Protein AF-A0A1D2N730-F1 (afdb_monomer_lite)

Sequence (375 aa):
MAISFEKMTKKFKGYIDYAEFSEYAKERKSPKCEADHCLVFLIPFFLNSKITQPIACFATRGAAPGNILAKMLLVSCLMEAATNKSMWRELGITTKRGSGIVNSITNPVDEGRQVFFSAIFLTFLNVLEITSTIRKTSRFKDSTQTYTKRHCSRPIQKMSVASAAHVFSKSTANGLKAYREISQNSFFQKSEPTENFTRLLNDLFDACNGRIPMDGLRPENAKYKIIEDFLAAMSPSDTYASDQTFVSLQVTLTSLLELTHYLCNVIGYHYVLAGKCNQDPLEKFFGLVRSFGGNDCHPTATSFSHIFRLLSVYFPTSRSIKGNVSKDEEYAVVSVSCIDTLKCLRNVAKTEQERNNKLLEDTILSKIFYSQDQL

Foldseek 3Di:
DDQDQDPVVNDGPDFDALVVLVVVDDDDPDPDDFFPDKDWWWACPFADDNFIFTDDMGRHHPDDQLLSVLVVCLVVVGTDDADDLRVCVNQVADQFFPDDGDFWDQRPVDNVDIDGHAHAPLVLLLQQPPPPPCVLVLPDDDDDPPNDNVLPDDPVCSNPSVSSLVCLDLVVLVVLVCCVPVVVDPSSVPCVVVSVVSPLSNLLVLLLQADDPVSFAAPPDPSLVSLVVVLVPDDSPDDSGDSRSSSNSNSNSVSVNVVRCCCCVVVNRPGGRSSSVHCVVVVVVLVVLLVLLPVRSDDDPVSSVLLSVLCNLQSVLVVCCVDPPDPPVVSVVSNVVSVVVSVVSSVVSVVVVVVVVVVVVVVVVVVVVVVVVVD

Radius of gyration: 25.46 Å; chains: 1; bounding box: 68×48×73 Å

Structure (mmCIF, N/CA/C/O backbone):
data_AF-A0A1D2N730-F1
#
_entry.id   AF-A0A1D2N730-F1
#
loop_
_atom_site.group_PDB
_atom_site.id
_atom_site.type_symbol
_atom_site.label_atom_id
_atom_site.label_alt_id
_atom_site.label_comp_id
_atom_site.label_asym_id
_atom_site.label_entity_id
_atom_site.label_seq_id
_atom_site.pdbx_PDB_ins_code
_atom_site.Cartn_x
_atom_site.Cartn_y
_atom_site.Cartn_z
_atom_site.occupancy
_atom_site.B_iso_or_equiv
_atom_site.auth_seq_id
_atom_site.auth_comp_id
_atom_site.auth_asym_id
_atom_site.auth_atom_id
_atom_site.pdbx_PDB_model_num
ATOM 1 N N . MET A 1 1 ? -18.641 -5.519 19.675 1.00 45.12 1 MET A N 1
ATOM 2 C CA . MET A 1 1 ? -17.449 -5.139 20.476 1.00 45.12 1 MET A CA 1
ATOM 3 C C . MET A 1 1 ? -17.886 -4.711 21.875 1.00 45.12 1 MET A C 1
ATOM 5 O O . MET A 1 1 ? -18.249 -3.555 22.062 1.00 45.12 1 MET A O 1
ATOM 9 N N . ALA A 1 2 ? -17.918 -5.629 22.844 1.00 33.19 2 ALA A N 1
ATOM 10 C CA . ALA A 1 2 ? -18.439 -5.344 24.182 1.00 33.19 2 ALA A CA 1
ATOM 11 C C . ALA A 1 2 ? -17.297 -5.023 25.157 1.00 33.19 2 ALA A C 1
ATOM 13 O O . ALA A 1 2 ? -16.535 -5.904 25.543 1.00 33.19 2 ALA A O 1
ATOM 14 N N . ILE A 1 3 ? -17.192 -3.756 25.564 1.00 41.12 3 ILE A N 1
ATOM 15 C CA . ILE A 1 3 ? -16.516 -3.415 26.819 1.00 41.12 3 ILE A CA 1
ATOM 16 C C . ILE A 1 3 ? -17.475 -3.880 27.913 1.00 41.12 3 ILE A C 1
ATOM 18 O O . ILE A 1 3 ? -18.558 -3.315 28.058 1.00 41.12 3 ILE A O 1
ATOM 22 N N . SER A 1 4 ? -17.115 -4.940 28.631 1.00 39.50 4 SER A N 1
ATOM 23 C CA . SER A 1 4 ? -17.911 -5.421 29.758 1.00 39.50 4 SER A CA 1
ATOM 24 C C . SER A 1 4 ? -17.425 -4.729 31.025 1.00 39.50 4 SER A C 1
ATOM 26 O O . SER A 1 4 ? -16.261 -4.857 31.418 1.00 39.50 4 SER A O 1
ATOM 28 N N . PHE A 1 5 ? -18.304 -3.943 31.641 1.00 45.00 5 PHE A N 1
ATOM 29 C CA . PHE A 1 5 ? -18.053 -3.401 32.968 1.00 45.00 5 PHE A CA 1
ATOM 30 C C . PHE A 1 5 ? -18.402 -4.473 33.997 1.00 45.00 5 PHE A C 1
ATOM 32 O O . PHE A 1 5 ? -19.570 -4.799 34.218 1.00 45.00 5 PHE A O 1
ATOM 39 N N . GLU A 1 6 ? -17.380 -5.042 34.624 1.00 56.78 6 GLU A N 1
ATOM 40 C CA . GLU A 1 6 ? -17.577 -6.076 35.626 1.00 56.78 6 GLU A CA 1
ATOM 41 C C . GLU A 1 6 ? -17.900 -5.417 36.970 1.00 56.78 6 GLU A C 1
ATOM 43 O O . GLU A 1 6 ? -17.025 -4.907 37.673 1.00 56.78 6 GLU A O 1
ATOM 48 N N . LYS A 1 7 ? -19.193 -5.420 37.324 1.00 60.72 7 LYS A N 1
ATOM 49 C CA . LYS A 1 7 ? -19.724 -4.761 38.532 1.00 60.72 7 LYS A CA 1
ATOM 50 C C . LYS A 1 7 ? -19.026 -5.210 39.821 1.00 60.72 7 LYS A C 1
ATOM 52 O O . LYS A 1 7 ? -18.849 -4.397 40.721 1.00 60.72 7 LYS A O 1
ATOM 57 N N . MET A 1 8 ? -18.597 -6.472 39.885 1.00 56.69 8 MET A N 1
ATOM 58 C CA . MET A 1 8 ? -17.946 -7.056 41.064 1.00 56.69 8 MET A CA 1
ATOM 59 C C . MET A 1 8 ? -16.524 -6.533 41.283 1.00 56.69 8 MET A C 1
ATOM 61 O O . MET A 1 8 ? -16.110 -6.326 42.418 1.00 56.69 8 MET A O 1
ATOM 65 N N . THR A 1 9 ? -15.770 -6.292 40.208 1.00 60.75 9 THR A N 1
ATOM 66 C CA . THR A 1 9 ? -14.368 -5.855 40.293 1.00 60.75 9 THR A CA 1
ATOM 67 C C . THR A 1 9 ? -14.208 -4.347 40.108 1.00 60.75 9 THR A C 1
ATOM 69 O O . THR A 1 9 ? -13.106 -3.832 40.293 1.00 60.75 9 THR A O 1
ATOM 72 N N . LYS A 1 10 ? -15.291 -3.637 39.745 1.00 49.94 10 LYS A N 1
ATOM 73 C CA . LYS A 1 10 ? -15.303 -2.216 39.349 1.00 49.94 10 LYS A CA 1
ATOM 74 C C . LYS A 1 10 ? -14.258 -1.894 38.272 1.00 49.94 10 LYS A C 1
ATOM 76 O O . LYS A 1 10 ? -13.738 -0.783 38.213 1.00 49.94 10 LYS A O 1
ATOM 81 N N . LYS A 1 11 ? -13.930 -2.869 37.422 1.00 35.41 11 LYS A N 1
ATOM 82 C CA . LYS A 1 11 ? -12.956 -2.726 36.338 1.00 35.41 11 LYS A CA 1
ATOM 83 C C . LYS A 1 11 ? -13.660 -2.884 34.999 1.00 35.41 11 LYS A C 1
ATOM 85 O O . LYS A 1 11 ? -14.489 -3.774 34.808 1.00 35.41 11 LYS A O 1
ATOM 90 N N . PHE A 1 12 ? -13.296 -2.030 34.049 1.00 44.59 12 PHE A N 1
ATOM 91 C CA . PHE A 1 12 ? -13.597 -2.281 32.647 1.00 44.59 12 PHE A CA 1
ATOM 92 C C . PHE A 1 12 ? -12.729 -3.460 32.199 1.00 44.59 12 PHE A C 1
ATOM 94 O O . PHE A 1 12 ? -11.501 -3.363 32.220 1.00 44.59 12 PHE A O 1
ATOM 101 N N . LYS A 1 13 ? -13.342 -4.589 31.824 1.00 42.31 13 LYS A N 1
ATOM 102 C CA . LYS A 1 13 ? -12.606 -5.643 31.120 1.00 42.31 13 LYS A CA 1
ATOM 103 C C . LYS A 1 13 ? -12.293 -5.103 29.726 1.00 42.31 13 LYS A C 1
ATOM 105 O O . LYS A 1 13 ? -13.196 -4.782 28.954 1.00 42.31 13 LYS A O 1
ATOM 110 N N . GLY A 1 14 ? -10.998 -4.885 29.503 1.00 47.78 14 GLY A N 1
ATOM 111 C CA . GLY A 1 14 ? -10.451 -4.256 28.309 1.00 47.78 14 GLY A CA 1
ATOM 112 C C . GLY A 1 14 ? -10.573 -5.120 27.057 1.00 47.78 14 GLY A C 1
ATOM 113 O O . GLY A 1 14 ? -11.187 -6.185 27.059 1.00 47.78 14 GLY A O 1
ATOM 114 N N . TYR A 1 15 ? -9.968 -4.615 25.987 1.00 51.31 15 TYR A N 1
ATOM 115 C CA . TYR A 1 15 ? -9.854 -5.256 24.682 1.00 51.31 15 TYR A CA 1
ATOM 116 C C . TYR A 1 15 ? -9.522 -6.750 24.773 1.00 51.31 15 TYR A C 1
ATOM 118 O O . TYR A 1 15 ? -8.571 -7.140 25.447 1.00 51.31 15 TYR A O 1
ATOM 126 N N . ILE A 1 16 ? -10.300 -7.572 24.070 1.00 53.31 16 ILE A N 1
ATOM 127 C CA . ILE A 1 16 ? -10.003 -8.993 23.891 1.00 53.31 16 ILE A CA 1
ATOM 128 C C . ILE A 1 16 ? -8.952 -9.099 22.780 1.00 53.31 16 ILE A C 1
ATOM 130 O O . ILE A 1 16 ? -9.178 -8.585 21.681 1.00 53.31 16 ILE A O 1
ATOM 134 N N . ASP A 1 17 ? -7.819 -9.747 23.062 1.00 55.75 17 ASP A N 1
ATOM 135 C CA . ASP A 1 17 ? -6.775 -10.029 22.067 1.00 55.75 17 ASP A CA 1
ATOM 136 C C . ASP A 1 17 ? -7.391 -10.931 20.985 1.00 55.75 17 ASP A C 1
ATOM 138 O O . ASP A 1 17 ? -7.837 -12.036 21.277 1.00 55.75 17 ASP A O 1
ATOM 142 N N . TYR A 1 18 ? -7.523 -10.420 19.761 1.00 61.62 18 TYR A N 1
ATOM 143 C CA . TYR A 1 18 ? -8.120 -11.117 18.610 1.00 61.62 18 TYR A CA 1
ATOM 144 C C . TYR A 1 18 ? -9.555 -11.674 18.782 1.00 61.62 18 TYR A C 1
ATOM 146 O O . TYR A 1 18 ? -10.006 -12.423 17.921 1.00 61.62 18 TYR A O 1
ATOM 154 N N . ALA A 1 19 ? -10.308 -11.294 19.823 1.00 66.25 19 ALA A N 1
ATOM 155 C CA . ALA A 1 19 ? -11.682 -11.764 20.073 1.00 66.25 19 ALA A CA 1
ATOM 156 C C . ALA A 1 19 ? -11.829 -13.307 19.989 1.00 66.25 19 ALA A C 1
ATOM 158 O O . ALA A 1 19 ? -11.108 -14.035 20.670 1.00 66.25 19 ALA A O 1
ATOM 159 N N . GLU A 1 20 ? -12.745 -13.807 19.156 1.00 62.53 20 GLU A N 1
ATOM 160 C CA . GLU A 1 20 ? -13.004 -15.240 18.916 1.00 62.53 20 GLU A CA 1
ATOM 161 C C . GLU A 1 20 ? -11.827 -15.961 18.235 1.00 62.53 20 GLU A C 1
ATOM 163 O O . GLU A 1 20 ? -11.731 -17.182 18.272 1.00 62.53 20 GLU A O 1
ATOM 168 N N . PHE A 1 21 ? -10.877 -15.223 17.655 1.00 60.94 21 PHE A N 1
ATOM 169 C CA . PHE A 1 21 ? -9.689 -15.805 17.027 1.00 60.94 21 PHE A CA 1
ATOM 170 C C . PHE A 1 21 ? -8.555 -16.093 18.026 1.00 60.94 21 PHE A C 1
ATOM 172 O O . PHE A 1 21 ? -7.499 -16.593 17.629 1.00 60.94 21 PHE A O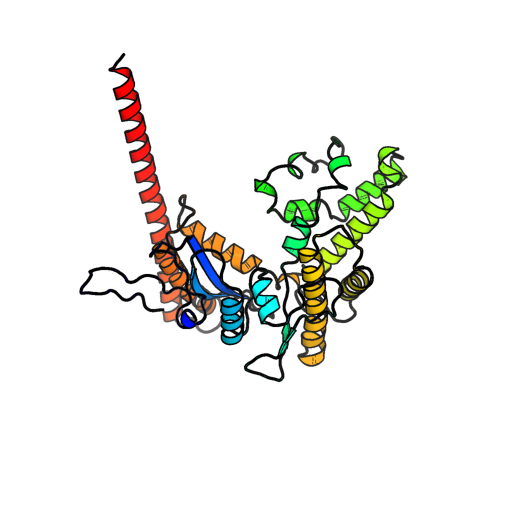 1
ATOM 179 N N . SER A 1 22 ? -8.759 -15.780 19.311 1.00 61.03 22 SER A N 1
ATOM 180 C CA . SER A 1 22 ? -7.783 -15.991 20.388 1.00 61.03 22 SER A CA 1
ATOM 181 C C . SER A 1 22 ? -7.417 -17.461 20.601 1.00 61.03 22 SER A C 1
ATOM 183 O O . SER A 1 22 ? -6.265 -17.745 20.915 1.00 61.03 22 SER A O 1
ATOM 185 N N . GLU A 1 23 ? -8.334 -18.396 20.334 1.00 55.97 23 GLU A N 1
ATOM 186 C CA . GLU A 1 23 ? -8.090 -19.847 20.413 1.00 55.97 23 GLU A CA 1
ATOM 187 C C . GLU A 1 23 ? -6.993 -20.324 19.447 1.00 55.97 23 GLU A C 1
ATOM 189 O O . GLU A 1 23 ? -6.351 -21.349 19.660 1.00 55.97 23 GLU A O 1
ATOM 194 N N . TYR A 1 24 ? -6.737 -19.554 18.385 1.00 53.78 24 TYR A N 1
ATOM 195 C CA . TYR A 1 24 ? -5.712 -19.847 17.384 1.00 53.78 24 TYR A CA 1
ATOM 196 C C . TYR A 1 24 ? -4.392 -19.118 17.642 1.00 53.78 24 TYR A C 1
ATOM 198 O O . TYR A 1 24 ? -3.422 -19.295 16.892 1.00 53.78 24 TYR A O 1
ATOM 206 N N . ALA A 1 25 ? -4.333 -18.283 18.680 1.00 56.53 25 ALA A N 1
ATOM 207 C CA . ALA A 1 25 ? -3.084 -17.711 19.134 1.00 56.53 25 ALA A CA 1
ATOM 208 C C . ALA A 1 25 ? -2.255 -18.804 19.809 1.00 56.53 25 ALA A C 1
ATOM 210 O O . ALA A 1 25 ? -2.729 -19.512 20.692 1.00 56.53 25 ALA A O 1
ATOM 211 N N . LYS A 1 26 ? -0.980 -18.930 19.423 1.00 55.97 26 LYS A N 1
ATOM 212 C CA . LYS A 1 26 ? -0.039 -19.719 20.226 1.00 55.97 26 LYS A CA 1
ATOM 213 C C . LYS A 1 26 ? -0.034 -19.137 21.639 1.00 55.97 26 LYS A C 1
ATOM 215 O O . LYS A 1 26 ? 0.163 -17.926 21.771 1.00 55.97 26 LYS A O 1
ATOM 220 N N . GLU A 1 27 ? -0.229 -19.977 22.657 1.00 49.84 27 GLU A N 1
ATOM 221 C CA . GLU A 1 27 ? -0.208 -19.556 24.060 1.00 49.84 27 GLU A CA 1
ATOM 222 C C . GLU A 1 27 ? 1.046 -18.725 24.338 1.00 49.84 27 GLU A C 1
ATOM 224 O O . GLU A 1 27 ? 2.183 -19.211 24.311 1.00 49.84 27 GLU A O 1
ATOM 229 N N . ARG A 1 28 ? 0.855 -17.430 24.587 1.00 53.19 28 ARG A N 1
ATOM 230 C CA . ARG A 1 28 ? 1.947 -16.573 25.028 1.00 53.19 28 ARG A CA 1
ATOM 231 C C . ARG A 1 28 ? 2.113 -16.779 26.524 1.00 53.19 28 ARG A C 1
ATOM 233 O O . ARG A 1 28 ? 1.274 -16.346 27.304 1.00 53.19 28 ARG A O 1
ATOM 240 N N . LYS A 1 29 ? 3.237 -17.383 26.922 1.00 45.12 29 LYS A N 1
ATOM 241 C CA . LYS A 1 29 ? 3.695 -17.538 28.319 1.00 45.12 29 LYS A CA 1
ATOM 242 C C . LYS A 1 29 ? 4.057 -16.203 29.000 1.00 45.12 29 LYS A C 1
ATOM 244 O O . LYS A 1 29 ? 5.009 -16.142 29.770 1.00 45.12 29 LYS A O 1
ATOM 249 N N . SER A 1 30 ? 3.382 -15.102 28.676 1.00 51.47 30 SER A N 1
ATOM 250 C CA . SER A 1 30 ? 3.686 -13.789 29.244 1.00 51.47 30 SER A CA 1
ATOM 251 C C . SER A 1 30 ? 2.620 -13.376 30.260 1.00 51.47 30 SER A C 1
ATOM 253 O O . SER A 1 30 ? 1.441 -13.625 30.008 1.00 51.47 30 SER A O 1
ATOM 255 N N . PRO A 1 31 ? 2.999 -12.710 31.366 1.00 50.00 31 PRO A N 1
ATOM 256 C CA . PRO A 1 31 ? 2.043 -12.171 32.332 1.00 50.00 31 PRO A CA 1
ATOM 257 C C . PRO A 1 31 ? 1.042 -11.215 31.662 1.00 50.00 31 PRO A C 1
ATOM 259 O O . PRO A 1 31 ? 1.296 -10.711 30.565 1.00 50.00 31 PRO A O 1
ATOM 262 N N . LYS A 1 32 ? -0.097 -10.953 32.326 1.00 56.94 32 LYS A N 1
ATOM 263 C CA . LYS A 1 32 ? -1.059 -9.921 31.900 1.00 56.94 32 LYS A CA 1
ATOM 264 C C . LYS A 1 32 ? -0.309 -8.599 31.736 1.00 56.94 32 LYS A C 1
ATOM 266 O O . LYS A 1 32 ? 0.141 -8.021 32.721 1.00 56.94 32 LYS A O 1
ATOM 271 N N . CYS A 1 33 ? -0.161 -8.146 30.500 1.00 62.28 33 CYS A N 1
ATOM 272 C CA . CYS A 1 33 ? 0.532 -6.911 30.162 1.00 62.28 33 CYS A CA 1
ATOM 273 C C . CYS A 1 33 ? -0.349 -6.054 29.262 1.00 62.28 33 CYS A C 1
ATOM 275 O O . CYS A 1 33 ? -1.258 -6.556 28.601 1.00 62.28 33 CYS A O 1
ATOM 277 N N . GLU A 1 34 ? -0.054 -4.762 29.246 1.00 69.06 34 GLU A N 1
ATOM 278 C CA . GLU A 1 34 ? -0.741 -3.785 28.412 1.00 69.06 34 GLU A CA 1
ATOM 279 C C . GLU A 1 34 ? -0.445 -4.021 26.922 1.00 69.06 34 GLU A C 1
ATOM 281 O O . GLU A 1 34 ? 0.605 -4.561 26.552 1.00 69.06 34 GLU A O 1
ATOM 286 N N . ALA A 1 35 ? -1.401 -3.647 26.070 1.00 73.94 35 ALA A N 1
ATOM 287 C CA . ALA A 1 35 ? -1.229 -3.674 24.623 1.00 73.94 35 ALA A CA 1
ATOM 288 C C . ALA A 1 35 ? -0.288 -2.542 24.182 1.00 73.94 35 ALA A C 1
ATOM 290 O O . ALA A 1 35 ? -0.387 -1.425 24.684 1.00 73.94 35 ALA A O 1
ATOM 291 N N . ASP A 1 36 ? 0.588 -2.825 23.221 1.00 78.38 36 ASP A N 1
ATOM 292 C CA . ASP A 1 36 ? 1.553 -1.873 22.652 1.00 78.38 36 ASP A CA 1
ATOM 293 C C . ASP A 1 36 ? 1.267 -1.559 21.168 1.00 78.38 36 ASP A C 1
ATOM 295 O O . ASP A 1 36 ? 1.825 -0.609 20.622 1.00 78.38 36 ASP A O 1
ATOM 299 N N . HIS A 1 37 ? 0.375 -2.315 20.515 1.00 81.00 37 HIS A N 1
ATOM 300 C CA . HIS A 1 37 ? -0.035 -2.114 19.126 1.00 81.00 37 HIS A CA 1
ATOM 301 C C . HIS A 1 37 ? -1.563 -2.157 18.977 1.00 81.00 37 HIS A C 1
ATOM 303 O O . HIS A 1 37 ? -2.291 -2.743 19.783 1.00 81.00 37 HIS A O 1
ATOM 309 N N . CYS A 1 38 ? -2.057 -1.544 17.901 1.00 81.69 38 CYS A N 1
ATOM 310 C CA . CYS A 1 38 ? -3.446 -1.655 17.476 1.00 81.69 38 CYS A CA 1
ATOM 311 C C . CYS A 1 38 ? -3.503 -2.139 16.025 1.00 81.69 38 CYS A C 1
ATOM 313 O O . CYS A 1 38 ? -2.977 -1.485 15.124 1.00 81.69 38 CYS A O 1
ATOM 315 N N . LEU A 1 39 ? -4.149 -3.284 15.809 1.00 83.25 39 LEU A N 1
ATOM 316 C CA . LEU A 1 39 ? -4.461 -3.807 14.485 1.00 83.25 39 LEU A CA 1
ATOM 317 C C . LEU A 1 39 ? -5.795 -3.215 14.031 1.00 83.25 39 LEU A C 1
ATOM 319 O O . LEU A 1 39 ? -6.798 -3.367 14.723 1.00 83.25 39 LEU A O 1
ATOM 323 N N . VAL A 1 40 ? -5.815 -2.564 12.870 1.00 82.38 40 VAL A N 1
ATOM 324 C CA . VAL A 1 40 ? -7.019 -1.953 12.295 1.00 82.38 40 VAL A CA 1
ATOM 325 C C . VAL A 1 40 ? -7.249 -2.495 10.897 1.00 82.38 40 VAL A C 1
ATOM 327 O O . VAL A 1 40 ? -6.334 -2.552 10.082 1.00 82.38 40 VAL A O 1
ATOM 330 N N . PHE A 1 41 ? -8.499 -2.839 10.631 1.00 80.12 41 PHE A N 1
ATOM 331 C CA . PHE A 1 41 ? -9.008 -3.294 9.352 1.00 80.12 41 PHE A CA 1
ATOM 332 C C . PHE A 1 41 ? -9.870 -2.184 8.746 1.00 80.12 41 PHE A C 1
ATOM 334 O O . PHE A 1 41 ? -10.857 -1.757 9.354 1.00 80.12 41 PHE A O 1
ATOM 341 N N . LEU A 1 42 ? -9.481 -1.688 7.569 1.00 79.25 42 LEU A N 1
ATOM 342 C CA . LEU A 1 42 ? -10.134 -0.571 6.879 1.00 79.25 42 LEU A CA 1
ATOM 343 C C . LEU A 1 42 ? -10.342 -0.891 5.401 1.00 79.25 42 LEU A C 1
ATOM 345 O O . LEU A 1 42 ? -9.380 -1.216 4.716 1.00 79.25 42 LEU A O 1
ATOM 349 N N . ILE A 1 43 ? -11.591 -0.838 4.928 1.00 77.94 43 ILE A N 1
ATOM 350 C CA . ILE A 1 43 ? -11.946 -1.160 3.541 1.00 77.94 43 ILE A CA 1
ATOM 351 C C . ILE A 1 43 ? -11.901 0.138 2.731 1.00 77.94 43 ILE A C 1
ATOM 353 O O . ILE A 1 43 ? -12.748 1.015 2.959 1.00 77.94 43 ILE A O 1
ATOM 357 N N . PRO A 1 44 ? -10.957 0.295 1.786 1.00 72.69 44 PRO A N 1
ATOM 358 C CA . PRO A 1 44 ? -11.057 1.308 0.751 1.00 72.69 44 PRO A CA 1
ATOM 359 C C . PRO A 1 44 ? -11.956 0.787 -0.377 1.00 72.69 44 PRO A C 1
ATOM 361 O O . PRO A 1 44 ? -11.723 -0.269 -0.957 1.00 72.69 44 PRO A O 1
ATOM 364 N N . PHE A 1 45 ? -13.002 1.527 -0.728 1.00 69.50 45 PHE A N 1
ATOM 365 C CA . PHE A 1 45 ? -13.858 1.144 -1.848 1.00 69.50 45 PHE A CA 1
ATOM 366 C C . PHE A 1 45 ? -13.185 1.526 -3.177 1.00 69.50 45 PHE A C 1
ATOM 368 O O . PHE A 1 45 ? -13.163 2.687 -3.593 1.00 69.50 45 PHE A O 1
ATOM 375 N N . PHE A 1 46 ? -12.619 0.525 -3.851 1.00 58.44 46 PHE A N 1
ATOM 376 C CA . PHE A 1 46 ? -11.715 0.689 -4.993 1.00 58.44 46 PHE A CA 1
ATOM 377 C C . PHE A 1 46 ? -12.342 1.397 -6.209 1.00 58.44 46 PHE A C 1
ATOM 379 O O . PHE A 1 46 ? -11.711 2.263 -6.826 1.00 58.44 46 PHE A O 1
ATOM 386 N N . LEU A 1 47 ? -13.596 1.087 -6.544 1.00 55.38 47 LEU A N 1
ATOM 387 C CA . LEU A 1 47 ? -14.046 1.232 -7.932 1.00 55.38 47 LEU A CA 1
ATOM 388 C C . LEU A 1 47 ? -14.736 2.553 -8.271 1.00 55.38 47 LEU A C 1
ATOM 390 O O . LEU A 1 47 ? -14.590 3.001 -9.396 1.00 55.38 47 LEU A O 1
ATOM 394 N N . ASN A 1 48 ? -15.396 3.243 -7.333 1.00 49.84 48 ASN A N 1
ATOM 395 C CA . ASN A 1 48 ? -16.055 4.519 -7.676 1.00 49.84 48 ASN A CA 1
ATOM 396 C C . ASN A 1 48 ? -16.309 5.487 -6.519 1.00 49.84 48 ASN A C 1
ATOM 398 O O . ASN A 1 48 ? -16.900 6.548 -6.711 1.00 49.84 48 ASN A O 1
ATOM 402 N N . SER A 1 49 ? -15.842 5.184 -5.310 1.00 55.25 49 SER A N 1
ATOM 403 C CA . SER A 1 49 ? -16.130 6.028 -4.160 1.00 55.25 49 SER A CA 1
ATOM 404 C C . SER A 1 49 ? -14.849 6.369 -3.404 1.00 55.25 49 SER A C 1
ATOM 406 O O . SER A 1 49 ? -13.905 5.594 -3.323 1.00 55.25 49 SER A O 1
ATOM 408 N N . LYS A 1 50 ? -14.777 7.584 -2.855 1.00 63.28 50 LYS A N 1
ATOM 409 C CA . LYS A 1 50 ? -13.712 7.971 -1.911 1.00 63.28 50 LYS A CA 1
ATOM 410 C C . LYS A 1 50 ? -13.936 7.336 -0.520 1.00 63.28 50 LYS A C 1
ATOM 412 O O . LYS A 1 50 ? -13.553 7.951 0.470 1.00 63.28 50 LYS A O 1
ATOM 417 N N . ILE A 1 51 ? -14.742 6.271 -0.418 1.00 65.75 51 ILE A N 1
ATOM 418 C CA . ILE A 1 51 ? -15.211 5.742 0.868 1.00 65.75 51 ILE A CA 1
ATOM 419 C C . ILE A 1 51 ? -14.116 4.859 1.440 1.00 65.75 51 ILE A C 1
ATOM 421 O O . ILE A 1 51 ? -13.573 3.990 0.762 1.00 65.75 51 ILE A O 1
ATOM 425 N N . THR A 1 52 ? -13.815 5.112 2.701 1.00 73.00 52 THR A N 1
ATOM 426 C CA . THR A 1 52 ? -12.927 4.311 3.526 1.00 73.00 52 THR A CA 1
ATOM 427 C C . THR A 1 52 ? -13.694 4.018 4.796 1.00 73.00 52 THR A C 1
ATOM 429 O O . THR A 1 52 ? -14.114 4.962 5.469 1.00 73.00 52 THR A O 1
ATOM 432 N N . GLN A 1 53 ? -13.912 2.746 5.103 1.00 76.50 53 GLN A N 1
ATOM 433 C CA . GLN A 1 53 ? -14.654 2.358 6.294 1.00 76.50 53 GLN A CA 1
ATOM 434 C C . GLN A 1 53 ? -13.771 1.502 7.199 1.00 76.50 53 GLN A C 1
ATOM 436 O O . GLN A 1 53 ? -13.347 0.427 6.775 1.00 76.50 53 GLN A O 1
ATOM 441 N N . PRO A 1 54 ? -13.484 1.945 8.434 1.00 80.88 54 PRO A N 1
ATOM 442 C CA . PRO A 1 54 ? -12.926 1.051 9.433 1.00 80.88 54 PRO A CA 1
ATOM 443 C C . PRO A 1 54 ? -13.989 0.012 9.817 1.00 80.88 54 PRO A C 1
ATOM 445 O O . PRO A 1 54 ? -15.119 0.376 10.143 1.00 80.88 54 PRO A O 1
ATOM 448 N N . ILE A 1 55 ? -13.640 -1.273 9.759 1.00 77.81 55 ILE A N 1
ATOM 449 C CA . ILE A 1 55 ? -14.576 -2.375 10.039 1.00 77.81 55 ILE A CA 1
ATOM 450 C C . ILE A 1 55 ? -14.239 -3.131 11.324 1.00 77.81 55 ILE A C 1
ATOM 452 O O . ILE A 1 55 ? -15.135 -3.646 11.987 1.00 77.81 55 ILE A O 1
ATOM 456 N N . ALA A 1 56 ? -12.962 -3.177 11.709 1.00 79.31 56 ALA A N 1
ATOM 457 C CA . ALA A 1 56 ? -12.535 -3.843 12.931 1.00 79.31 56 ALA A CA 1
ATOM 458 C C . ALA A 1 56 ? -11.255 -3.221 13.495 1.00 79.31 56 ALA A C 1
ATOM 460 O O . ALA A 1 56 ? -10.402 -2.726 12.755 1.00 79.31 56 ALA A O 1
ATOM 461 N N . CYS A 1 57 ? -11.119 -3.271 14.818 1.00 81.62 57 CYS A N 1
ATOM 462 C CA . CYS A 1 57 ? -9.890 -2.930 15.519 1.00 81.62 57 CYS A CA 1
ATOM 463 C C . CYS A 1 57 ? -9.631 -3.920 16.658 1.00 81.62 57 CYS A C 1
ATOM 465 O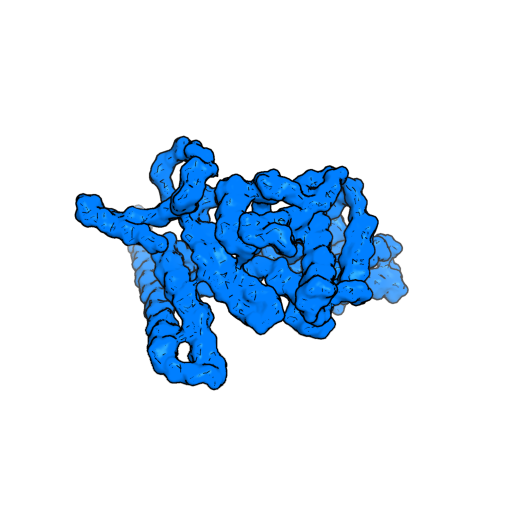 O . CYS A 1 57 ? -10.557 -4.300 17.378 1.00 81.62 57 CYS A O 1
ATOM 467 N N . PHE A 1 58 ? -8.370 -4.286 16.854 1.00 79.56 58 PHE A N 1
ATOM 468 C CA . PHE A 1 58 ? -7.918 -5.179 17.915 1.00 79.56 58 PHE A CA 1
ATOM 469 C C . PHE A 1 58 ? -6.734 -4.537 18.635 1.00 79.56 58 PHE A C 1
ATOM 471 O O . PHE A 1 58 ? -5.853 -3.962 17.995 1.00 79.56 58 PHE A O 1
ATOM 478 N N . ALA A 1 59 ? -6.714 -4.618 19.964 1.00 78.19 59 ALA A N 1
ATOM 479 C CA . ALA A 1 59 ? -5.532 -4.256 20.735 1.00 78.19 59 ALA A CA 1
ATOM 480 C C . ALA A 1 59 ? -4.657 -5.500 20.842 1.00 78.19 59 ALA A C 1
ATOM 482 O O . ALA A 1 59 ? -5.139 -6.543 21.278 1.00 78.19 59 ALA A O 1
ATOM 483 N N . THR A 1 60 ? -3.404 -5.390 20.417 1.00 74.31 60 THR A N 1
ATOM 484 C CA . THR A 1 60 ? -2.487 -6.523 20.343 1.00 74.31 60 THR A CA 1
ATOM 485 C C . THR A 1 60 ? -1.203 -6.201 21.082 1.00 74.31 60 THR A C 1
ATOM 487 O O . THR A 1 60 ? -0.814 -5.041 21.237 1.00 74.31 60 THR A O 1
ATOM 490 N N . ARG A 1 61 ? -0.517 -7.255 21.526 1.00 73.06 61 ARG A N 1
ATOM 491 C CA . ARG A 1 61 ? 0.874 -7.143 21.961 1.00 73.06 61 ARG A CA 1
ATOM 492 C C . ARG A 1 61 ? 1.807 -7.578 20.832 1.00 73.06 61 ARG A C 1
ATOM 494 O O . ARG A 1 61 ? 1.735 -8.720 20.378 1.00 73.06 61 ARG A O 1
ATOM 501 N N . GLY A 1 62 ? 2.667 -6.697 20.353 1.00 72.12 62 GLY A N 1
ATOM 502 C CA . GLY A 1 62 ? 3.472 -6.897 19.154 1.00 72.12 62 GLY A CA 1
ATOM 503 C C . GLY A 1 62 ? 2.642 -7.123 17.883 1.00 72.12 62 GLY A C 1
ATOM 504 O O . GLY A 1 62 ? 1.422 -6.936 17.846 1.00 72.12 62 GLY A O 1
ATOM 505 N N . ALA A 1 63 ? 3.333 -7.555 16.827 1.00 71.75 63 ALA A N 1
ATOM 506 C CA . 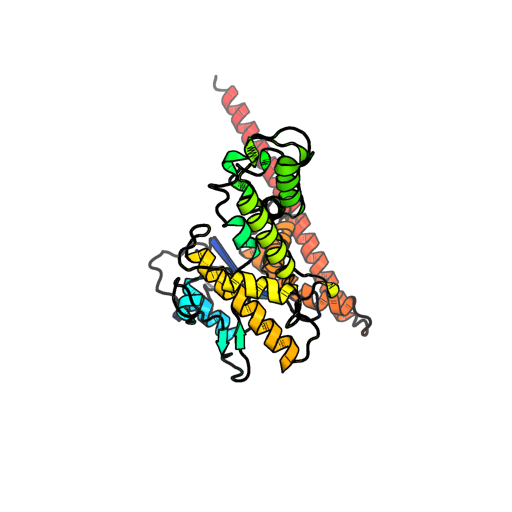ALA A 1 63 ? 2.722 -7.859 15.539 1.00 71.75 63 ALA A CA 1
ATOM 507 C C . ALA A 1 63 ? 1.759 -9.056 15.620 1.00 71.75 63 ALA A C 1
ATOM 509 O O . ALA A 1 63 ? 2.010 -10.033 16.339 1.00 71.75 63 ALA A O 1
ATOM 510 N N . ALA A 1 64 ? 0.682 -8.982 14.835 1.00 73.94 64 ALA A N 1
ATOM 511 C CA . ALA A 1 64 ? -0.295 -10.053 14.727 1.00 73.94 64 ALA A CA 1
ATOM 512 C C . ALA A 1 64 ? 0.344 -11.337 14.159 1.00 73.94 64 ALA A C 1
ATOM 514 O O . ALA A 1 64 ? 1.021 -11.278 13.126 1.00 73.94 64 ALA A O 1
ATOM 515 N N . PRO A 1 65 ? 0.148 -12.507 14.799 1.00 77.00 65 PRO A N 1
ATOM 516 C CA . PRO A 1 65 ? 0.556 -13.789 14.238 1.00 77.00 65 PRO A CA 1
ATOM 517 C C . PRO A 1 65 ? -0.048 -14.004 12.843 1.00 77.00 65 PRO A C 1
ATOM 519 O O . PRO A 1 65 ? -1.230 -13.743 12.620 1.00 77.00 65 PRO A O 1
ATOM 522 N N . GLY A 1 66 ? 0.756 -14.507 11.902 1.00 74.12 66 GLY A N 1
ATOM 523 C CA . GLY A 1 66 ? 0.336 -14.661 10.504 1.00 74.12 66 GLY A CA 1
ATOM 524 C C . GLY A 1 66 ? -0.854 -15.598 10.317 1.00 74.12 66 GLY A C 1
ATOM 525 O O . GLY A 1 66 ? -1.708 -15.328 9.482 1.00 74.12 66 GLY A O 1
ATOM 526 N N . ASN A 1 67 ? -0.947 -16.646 11.136 1.00 77.19 67 ASN A N 1
ATOM 527 C CA . ASN A 1 67 ? -2.054 -17.600 11.123 1.00 77.19 67 ASN A CA 1
ATOM 528 C C . ASN A 1 67 ? -3.379 -16.959 11.571 1.00 77.19 67 ASN A C 1
ATOM 530 O O . ASN A 1 67 ? -4.420 -17.224 10.976 1.00 77.19 67 ASN A O 1
ATOM 534 N N . ILE A 1 68 ? -3.347 -16.085 12.584 1.00 77.44 68 ILE A N 1
ATOM 535 C CA . ILE A 1 68 ? -4.528 -15.323 13.014 1.00 77.44 68 ILE A CA 1
ATOM 536 C C . ILE A 1 68 ? -4.921 -14.335 11.923 1.00 77.44 68 ILE A C 1
ATOM 538 O O . ILE A 1 68 ? -6.090 -14.253 11.562 1.00 77.44 68 ILE A O 1
ATOM 542 N N . LEU A 1 69 ? -3.945 -13.618 11.363 1.00 77.00 69 LEU A N 1
ATOM 543 C CA . LEU A 1 69 ? -4.210 -12.630 10.328 1.00 77.00 69 LEU A CA 1
ATOM 544 C C . LEU A 1 69 ? -4.793 -13.264 9.058 1.00 77.00 69 LEU A C 1
ATOM 546 O O . LEU A 1 69 ? -5.725 -12.711 8.487 1.00 77.00 69 LEU A O 1
ATOM 550 N N . ALA A 1 70 ? -4.299 -14.440 8.662 1.00 75.81 70 ALA A N 1
ATOM 551 C CA . ALA A 1 70 ? -4.829 -15.207 7.538 1.00 75.81 70 ALA A CA 1
ATOM 552 C C . ALA A 1 70 ? -6.300 -15.574 7.763 1.00 75.81 70 ALA A C 1
ATOM 554 O O . ALA A 1 70 ? -7.139 -15.317 6.905 1.00 75.81 70 ALA A O 1
ATOM 555 N N . LYS A 1 71 ? -6.638 -16.092 8.950 1.00 76.38 71 LYS A N 1
ATOM 556 C CA . LYS A 1 71 ? -8.024 -16.420 9.312 1.00 76.38 71 LYS A CA 1
ATOM 557 C C . LYS A 1 71 ? -8.918 -15.187 9.377 1.00 76.38 71 LYS A C 1
ATOM 559 O O . LYS A 1 71 ? -10.017 -15.206 8.833 1.00 76.38 71 LYS A O 1
ATOM 564 N N . MET A 1 72 ? -8.442 -14.108 9.995 1.00 75.50 72 MET A N 1
ATOM 565 C CA . MET A 1 72 ? -9.164 -12.838 10.033 1.00 75.50 72 MET A CA 1
ATOM 566 C C . MET A 1 72 ? -9.436 -12.317 8.623 1.00 75.50 72 MET A C 1
ATOM 568 O O . MET A 1 72 ? -10.546 -11.868 8.363 1.00 75.50 72 MET A O 1
ATOM 572 N N . LEU A 1 73 ? -8.467 -12.411 7.708 1.00 74.62 73 LEU A N 1
ATOM 573 C CA . LEU A 1 73 ? -8.619 -11.993 6.314 1.00 74.62 73 LEU A CA 1
ATOM 574 C C . LEU A 1 73 ? -9.617 -12.871 5.552 1.00 74.62 73 LEU A C 1
ATOM 576 O O . LEU A 1 73 ? -10.445 -12.334 4.826 1.00 74.62 73 LEU A O 1
ATOM 580 N N . LEU A 1 74 ? -9.602 -14.190 5.759 1.00 71.00 74 LEU A N 1
ATOM 581 C CA . LEU A 1 74 ? -10.596 -15.092 5.166 1.00 71.00 74 LEU A CA 1
ATOM 582 C C . LEU A 1 74 ? -12.019 -14.754 5.634 1.00 71.00 74 LEU A C 1
ATOM 584 O O . LEU A 1 74 ? -12.933 -14.699 4.817 1.00 71.00 74 LEU A O 1
ATOM 588 N N . VAL A 1 75 ? -12.200 -14.452 6.925 1.00 67.06 75 VAL A N 1
ATOM 589 C CA . VAL A 1 75 ? -13.511 -14.076 7.486 1.00 67.06 75 VAL A CA 1
ATOM 590 C C . VAL A 1 75 ? -13.947 -12.669 7.058 1.00 67.06 75 VAL A C 1
ATOM 592 O O . VAL A 1 75 ? -15.127 -12.436 6.821 1.00 67.06 75 VAL A O 1
ATOM 595 N N . SER A 1 76 ? -13.014 -11.721 6.942 1.00 61.66 76 SER A N 1
ATOM 596 C CA . SER A 1 76 ? -13.314 -10.329 6.557 1.00 61.66 76 SER A CA 1
ATOM 597 C C . SER A 1 76 ? -13.321 -10.083 5.040 1.00 61.66 76 SER A C 1
ATOM 599 O O . SER A 1 76 ? -13.738 -9.012 4.604 1.00 61.66 76 SER A O 1
ATOM 601 N N . CYS A 1 77 ? -12.901 -11.071 4.244 1.00 54.16 77 CYS A N 1
ATOM 602 C CA . CYS A 1 77 ? -12.931 -11.187 2.778 1.00 54.16 77 CYS A CA 1
ATOM 603 C C . CYS A 1 77 ? -12.369 -10.043 1.910 1.00 54.16 77 CYS A C 1
ATOM 605 O O . CYS A 1 77 ? -12.275 -10.225 0.700 1.00 54.16 77 CYS A O 1
ATOM 607 N N . LEU A 1 78 ? -11.980 -8.879 2.432 1.00 49.88 78 LEU A N 1
ATOM 608 C CA . LEU A 1 78 ? -11.682 -7.709 1.589 1.00 49.88 78 LEU A CA 1
ATOM 609 C C . LEU A 1 78 ? -10.725 -6.731 2.279 1.00 49.88 78 LEU A C 1
ATOM 611 O O . LEU A 1 78 ? -11.152 -5.646 2.665 1.00 49.88 78 LEU A O 1
ATOM 615 N N . MET A 1 79 ? -9.457 -7.081 2.522 1.00 49.09 79 MET A N 1
ATOM 616 C CA . MET A 1 79 ? -8.597 -6.187 3.315 1.00 49.09 79 MET A CA 1
ATOM 617 C C . MET A 1 79 ? -7.135 -6.155 2.879 1.00 49.09 79 MET A C 1
ATOM 619 O O . MET A 1 79 ? -6.483 -7.187 2.728 1.00 49.09 79 MET A O 1
ATOM 623 N N . GLU A 1 80 ? -6.606 -4.935 2.790 1.00 42.44 80 GLU A N 1
ATOM 624 C CA . GLU A 1 80 ? -5.175 -4.658 2.737 1.00 42.44 80 GLU A CA 1
ATOM 625 C C . GLU A 1 80 ? -4.553 -4.958 4.107 1.00 42.44 80 GLU A C 1
ATOM 627 O O . GLU A 1 80 ? -4.778 -4.248 5.088 1.00 42.44 80 GLU A O 1
ATOM 632 N N . ALA A 1 81 ? -3.764 -6.024 4.187 1.00 42.19 81 ALA A N 1
ATOM 633 C CA . ALA A 1 81 ? -2.879 -6.255 5.317 1.00 42.19 81 ALA A CA 1
ATOM 634 C C . ALA A 1 81 ? -1.500 -5.667 4.998 1.00 42.19 81 ALA A C 1
ATOM 636 O O . ALA A 1 81 ? -0.926 -5.959 3.946 1.00 42.19 81 ALA A O 1
ATOM 637 N N . ALA A 1 82 ? -0.932 -4.895 5.931 1.00 43.28 82 ALA A N 1
ATOM 638 C CA . ALA A 1 82 ? 0.488 -4.554 5.890 1.00 43.28 82 ALA A CA 1
ATOM 639 C C . ALA A 1 82 ? 1.306 -5.845 5.708 1.00 43.28 82 ALA A C 1
ATOM 641 O O . ALA A 1 82 ? 0.971 -6.868 6.306 1.00 43.28 82 ALA A O 1
ATOM 642 N N . THR A 1 83 ? 2.333 -5.800 4.854 1.00 51.28 83 THR A N 1
ATOM 643 C CA . THR A 1 83 ? 3.097 -6.947 4.328 1.00 51.28 83 THR A CA 1
ATOM 644 C C . THR A 1 83 ? 3.484 -7.973 5.395 1.00 51.28 83 THR A C 1
ATOM 646 O O . THR A 1 83 ? 4.577 -7.928 5.962 1.00 51.28 83 THR A O 1
ATOM 649 N N . ASN A 1 84 ? 2.597 -8.932 5.654 1.00 68.62 84 ASN A N 1
ATOM 650 C CA . ASN A 1 84 ? 2.796 -9.969 6.653 1.00 68.62 84 ASN A CA 1
ATOM 651 C C . ASN A 1 84 ? 3.150 -11.267 5.939 1.00 68.62 84 ASN A C 1
ATOM 653 O O . ASN A 1 84 ? 2.298 -12.058 5.551 1.00 68.62 84 ASN A O 1
ATOM 657 N N . LYS A 1 85 ? 4.453 -11.500 5.778 1.00 72.69 85 LYS A N 1
ATOM 658 C CA . LYS A 1 85 ? 4.994 -12.727 5.172 1.00 72.69 85 LYS A CA 1
ATOM 659 C C . LYS A 1 85 ? 4.517 -14.003 5.849 1.00 72.69 85 LYS A C 1
ATOM 661 O O . LYS A 1 85 ? 4.373 -15.030 5.198 1.00 72.69 85 LYS A O 1
ATOM 666 N N . SER A 1 86 ? 4.348 -13.947 7.167 1.00 77.62 86 SER A N 1
ATOM 667 C CA . SER A 1 86 ? 3.801 -15.054 7.942 1.00 77.62 86 SER A CA 1
ATOM 668 C C . SER A 1 86 ? 2.393 -15.385 7.451 1.00 77.62 86 SER A C 1
ATOM 670 O O . SER A 1 86 ? 2.127 -16.542 7.180 1.00 77.62 86 SER A O 1
ATOM 672 N N . MET A 1 87 ? 1.544 -14.379 7.228 1.00 81.50 87 MET A N 1
ATOM 673 C CA . MET A 1 87 ? 0.213 -14.554 6.643 1.00 81.50 87 MET A CA 1
ATOM 674 C C . MET A 1 87 ? 0.283 -15.092 5.210 1.00 81.50 87 MET A C 1
ATOM 676 O O . MET A 1 87 ? -0.431 -16.032 4.889 1.00 81.50 87 MET A O 1
ATOM 680 N N . TRP A 1 88 ? 1.163 -14.550 4.362 1.00 84.44 88 TRP A N 1
ATOM 681 C CA . TRP A 1 88 ? 1.328 -15.040 2.984 1.00 84.44 88 TRP A CA 1
ATOM 682 C C . TRP A 1 88 ? 1.696 -16.524 2.948 1.00 84.44 88 TRP A C 1
ATOM 684 O O . TRP A 1 88 ? 1.125 -17.275 2.170 1.00 84.44 88 TRP A O 1
ATOM 694 N N . ARG A 1 89 ? 2.589 -16.964 3.842 1.00 84.75 89 ARG A N 1
ATOM 695 C CA . ARG A 1 89 ? 2.968 -18.375 3.965 1.00 84.75 89 ARG A CA 1
ATOM 696 C C . ARG A 1 89 ? 1.793 -19.267 4.365 1.00 84.75 89 ARG A C 1
ATOM 698 O O . ARG A 1 89 ? 1.672 -20.356 3.823 1.00 84.75 89 ARG A O 1
ATOM 705 N N . GLU A 1 90 ? 0.959 -18.815 5.298 1.00 84.38 90 GLU A N 1
ATOM 706 C CA . GLU A 1 90 ? -0.231 -19.557 5.746 1.00 84.38 90 GLU A CA 1
ATOM 707 C C . GLU A 1 90 ? -1.305 -19.635 4.649 1.00 84.38 90 GLU A C 1
ATOM 709 O O . GLU A 1 90 ? -2.028 -20.620 4.567 1.00 84.38 90 GLU A O 1
ATOM 714 N N . LEU A 1 91 ? -1.384 -18.622 3.780 1.00 84.25 91 LEU A N 1
ATOM 715 C CA . LEU A 1 91 ? -2.317 -18.565 2.648 1.00 84.25 91 LEU A CA 1
ATOM 716 C C . LEU A 1 91 ? -1.766 -19.207 1.361 1.00 84.25 91 LEU A C 1
ATOM 718 O O . LEU A 1 91 ? -2.448 -19.196 0.344 1.00 84.25 91 LEU A O 1
ATOM 722 N N . GLY A 1 92 ? -0.540 -19.743 1.379 1.00 85.25 92 GLY A N 1
ATOM 723 C CA . GLY A 1 92 ? 0.086 -20.360 0.202 1.00 85.25 92 GLY A CA 1
ATOM 724 C C . GLY A 1 92 ? 0.602 -19.374 -0.857 1.00 85.25 92 GLY A C 1
ATOM 725 O O . GLY A 1 92 ? 0.980 -19.795 -1.945 1.00 85.25 92 GLY A O 1
ATOM 726 N N . ILE A 1 93 ? 0.665 -18.079 -0.542 1.00 87.12 93 ILE A N 1
ATOM 727 C CA . ILE A 1 93 ? 1.208 -17.037 -1.422 1.00 87.12 93 ILE A CA 1
ATOM 728 C C . ILE A 1 93 ? 2.737 -17.127 -1.466 1.00 87.12 93 ILE A C 1
ATOM 730 O O . ILE A 1 93 ? 3.402 -17.411 -0.459 1.00 87.12 93 ILE A O 1
ATOM 734 N N . THR A 1 94 ? 3.321 -16.851 -2.633 1.00 84.31 94 THR A N 1
ATOM 735 C CA . THR A 1 94 ? 4.765 -16.971 -2.844 1.00 84.31 94 THR A CA 1
ATOM 736 C C . THR A 1 94 ? 5.549 -16.039 -1.922 1.00 84.31 94 THR A C 1
ATOM 738 O O . THR A 1 94 ? 5.342 -14.829 -1.864 1.00 84.31 94 THR A O 1
ATOM 741 N N . THR A 1 95 ? 6.496 -16.622 -1.183 1.00 78.44 95 THR A N 1
ATOM 742 C CA . THR A 1 95 ? 7.382 -15.898 -0.250 1.00 78.44 95 THR A CA 1
ATOM 743 C C . THR A 1 95 ? 8.865 -16.173 -0.484 1.00 78.44 95 THR A C 1
ATOM 745 O O . THR A 1 95 ? 9.708 -15.551 0.168 1.00 78.44 95 THR A O 1
ATOM 748 N N . LYS A 1 96 ? 9.195 -17.099 -1.395 1.00 80.62 96 LYS A N 1
ATOM 749 C CA . LYS A 1 96 ? 10.564 -17.517 -1.711 1.00 80.62 96 LYS A CA 1
ATOM 750 C C . LYS A 1 96 ? 10.913 -17.180 -3.155 1.00 80.62 96 LYS A C 1
ATOM 752 O O . LYS A 1 96 ? 10.113 -17.381 -4.066 1.00 80.62 96 LYS A O 1
ATOM 757 N N . ARG A 1 97 ? 12.138 -16.704 -3.349 1.00 78.62 97 ARG A N 1
ATOM 758 C CA . ARG A 1 97 ? 12.675 -16.354 -4.660 1.00 78.62 97 ARG A CA 1
ATOM 759 C C . ARG A 1 97 ? 12.915 -17.608 -5.505 1.00 78.62 97 ARG A C 1
ATOM 761 O O . ARG A 1 97 ? 13.306 -18.637 -4.962 1.00 78.62 97 ARG A O 1
ATOM 768 N N . GLY A 1 98 ? 12.670 -17.518 -6.813 1.00 72.25 98 GLY A N 1
ATOM 769 C CA . GLY A 1 98 ? 12.891 -18.620 -7.762 1.00 72.25 98 GLY A CA 1
ATOM 770 C C . GLY A 1 98 ? 11.837 -19.734 -7.731 1.00 72.25 98 GLY A C 1
ATOM 771 O O . GLY A 1 98 ? 12.001 -20.735 -8.418 1.00 72.25 98 GLY A O 1
ATOM 772 N N . SER A 1 99 ? 10.763 -19.573 -6.953 1.00 71.69 99 SER A N 1
ATOM 773 C CA . SER A 1 99 ? 9.579 -20.440 -7.026 1.00 71.69 99 SER A CA 1
ATOM 774 C C . SER A 1 99 ? 8.518 -19.832 -7.948 1.00 71.69 99 SER A C 1
ATOM 776 O O . SER A 1 99 ? 8.552 -18.627 -8.199 1.00 71.69 99 SER A O 1
ATOM 778 N N . GLY A 1 100 ? 7.591 -20.653 -8.458 1.00 81.38 100 GLY A N 1
ATOM 779 C CA . GLY A 1 100 ? 6.443 -20.158 -9.225 1.00 81.38 100 GLY A CA 1
ATOM 780 C C . GLY A 1 100 ? 5.675 -19.087 -8.444 1.00 81.38 100 GLY A C 1
ATOM 781 O O . GLY A 1 100 ? 5.555 -19.169 -7.217 1.00 81.38 100 GLY A O 1
ATOM 782 N N . ILE A 1 101 ? 5.208 -18.050 -9.139 1.00 85.88 101 ILE A N 1
ATOM 783 C CA . ILE A 1 101 ? 4.480 -16.943 -8.514 1.00 85.88 101 ILE A CA 1
ATOM 784 C C . ILE A 1 101 ? 3.031 -17.385 -8.294 1.00 85.88 101 ILE A C 1
ATOM 786 O O . ILE A 1 101 ? 2.320 -17.691 -9.242 1.00 85.88 101 ILE A O 1
ATOM 790 N N . VAL A 1 102 ? 2.619 -17.411 -7.030 1.00 88.81 102 VAL A N 1
ATOM 791 C CA . VAL A 1 102 ? 1.243 -17.579 -6.570 1.00 88.81 102 VAL A CA 1
ATOM 792 C C . VAL A 1 102 ? 0.887 -16.305 -5.823 1.00 88.81 102 VAL A C 1
ATOM 794 O O . VAL A 1 102 ? 1.499 -15.984 -4.801 1.00 88.81 102 VAL A O 1
ATOM 797 N N . ASN A 1 103 ? -0.059 -15.553 -6.369 1.00 88.50 103 ASN A N 1
ATOM 798 C CA . ASN A 1 103 ? -0.387 -14.188 -5.962 1.00 88.50 103 ASN A CA 1
ATOM 799 C C . ASN A 1 103 ? -1.868 -14.007 -5.585 1.00 88.50 103 ASN A C 1
ATOM 801 O O . ASN A 1 103 ? -2.240 -12.945 -5.082 1.00 88.50 103 ASN A O 1
ATOM 805 N N . SER A 1 104 ? -2.698 -15.035 -5.768 1.00 87.94 104 SER A N 1
ATOM 806 C CA . SER A 1 104 ? -4.115 -15.033 -5.412 1.00 87.94 104 SER A CA 1
ATOM 807 C C . SER A 1 104 ? -4.528 -16.294 -4.649 1.00 87.94 104 SER A C 1
ATOM 809 O O . SER A 1 104 ? -3.832 -17.310 -4.655 1.00 87.94 104 SER A O 1
ATOM 811 N N . ILE A 1 105 ? -5.675 -16.210 -3.973 1.00 88.75 105 ILE A N 1
ATOM 812 C CA . ILE A 1 105 ? -6.421 -17.366 -3.459 1.00 88.75 105 ILE A CA 1
ATOM 813 C C . ILE A 1 105 ? -7.863 -17.303 -3.962 1.00 88.75 105 ILE A C 1
ATOM 815 O O . ILE A 1 105 ? -8.390 -16.217 -4.217 1.00 88.75 105 ILE A O 1
ATOM 819 N N . THR A 1 106 ? -8.532 -18.448 -4.053 1.00 85.88 106 THR A N 1
ATOM 820 C CA . THR A 1 106 ? -9.982 -18.491 -4.278 1.00 85.88 106 THR A CA 1
ATOM 821 C C . THR A 1 106 ? -10.705 -17.911 -3.065 1.00 85.88 106 THR A C 1
ATOM 823 O O . THR A 1 106 ? -10.323 -18.164 -1.919 1.00 85.88 106 THR A O 1
ATOM 826 N N . ASN A 1 107 ? -11.727 -17.091 -3.304 1.00 81.69 107 ASN A N 1
ATOM 827 C CA . ASN A 1 107 ? -12.504 -16.491 -2.231 1.00 81.69 107 ASN A CA 1
ATOM 828 C C . ASN A 1 107 ? -13.231 -17.602 -1.438 1.00 81.69 107 ASN A C 1
ATOM 830 O O . ASN A 1 107 ? -13.887 -18.446 -2.044 1.00 81.69 107 ASN A O 1
ATOM 834 N N . PRO A 1 108 ? -13.137 -17.610 -0.093 1.00 74.56 108 PRO A N 1
ATOM 835 C CA . PRO A 1 108 ? -13.705 -18.678 0.733 1.00 74.56 108 PRO A CA 1
ATOM 836 C C . PRO A 1 108 ? -15.242 -18.704 0.769 1.00 74.56 108 PRO A C 1
ATOM 838 O O . PRO A 1 108 ? -15.815 -19.679 1.243 1.00 74.56 108 PRO A O 1
ATOM 841 N N . VAL A 1 109 ? -15.906 -17.634 0.325 1.00 76.31 109 VAL A N 1
ATOM 842 C CA . VAL A 1 109 ? -17.372 -17.493 0.305 1.00 76.31 109 VAL A CA 1
ATOM 843 C C . VAL A 1 109 ? -17.939 -17.612 -1.115 1.00 76.31 109 VAL A C 1
ATOM 845 O O . VAL A 1 109 ? -19.078 -18.036 -1.278 1.00 76.31 109 VAL A O 1
ATOM 848 N N . ASP A 1 110 ? -17.166 -17.240 -2.138 1.00 78.75 110 ASP A N 1
ATOM 849 C CA . ASP A 1 110 ? -17.589 -17.250 -3.544 1.00 78.75 110 ASP A CA 1
ATOM 850 C C . ASP A 1 110 ? -16.508 -17.894 -4.418 1.00 78.75 110 ASP A C 1
ATOM 852 O O . ASP A 1 110 ? -15.524 -17.252 -4.785 1.00 78.75 110 ASP A O 1
ATOM 856 N N . GLU A 1 111 ? -16.704 -19.162 -4.781 1.00 80.56 111 GLU A N 1
ATOM 857 C CA . GLU A 1 111 ? -15.754 -19.937 -5.591 1.00 80.56 111 GLU A CA 1
ATOM 858 C C . GLU A 1 111 ? -15.481 -19.310 -6.971 1.00 80.56 111 GLU A C 1
ATOM 860 O O . GLU A 1 111 ? -14.428 -19.549 -7.563 1.00 80.56 111 GLU A O 1
ATOM 865 N N . GLY A 1 112 ? -16.389 -18.464 -7.473 1.00 82.12 112 GLY A N 1
ATOM 866 C CA . GLY A 1 112 ? -16.225 -17.748 -8.738 1.00 82.12 112 GLY A CA 1
ATOM 867 C C . GLY A 1 112 ? -15.291 -16.538 -8.659 1.00 82.12 112 GLY A C 1
ATOM 868 O O . GLY A 1 112 ? -15.004 -15.922 -9.688 1.00 82.12 112 GLY A O 1
ATOM 869 N N . ARG A 1 113 ? -14.818 -16.159 -7.464 1.00 81.88 113 ARG A N 1
ATOM 870 C CA . ARG A 1 113 ? -13.989 -14.964 -7.253 1.00 81.88 113 ARG A CA 1
ATOM 871 C C . ARG A 1 113 ? -12.608 -15.306 -6.727 1.00 81.88 113 ARG A C 1
ATOM 873 O O . ARG A 1 113 ? -12.419 -16.212 -5.921 1.00 81.88 113 ARG A O 1
ATOM 880 N N . GLN A 1 114 ? -11.642 -14.487 -7.124 1.00 85.31 114 GLN A N 1
ATOM 881 C CA . 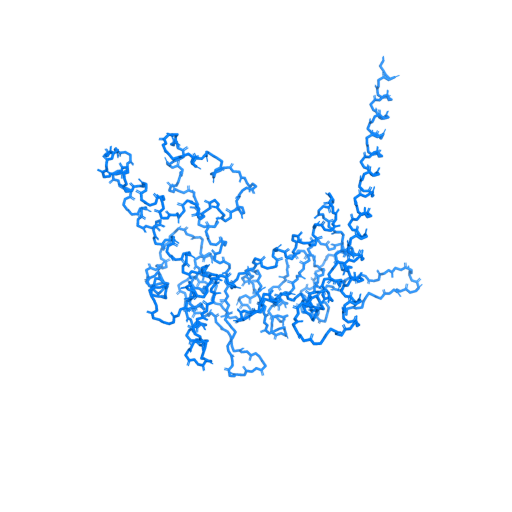GLN A 1 114 ? -10.276 -14.546 -6.619 1.00 85.31 114 GLN A CA 1
ATOM 882 C C . GLN A 1 114 ? -9.967 -13.338 -5.737 1.00 85.31 114 GLN A C 1
ATOM 884 O O . GLN A 1 114 ? -10.447 -12.227 -5.974 1.00 85.31 114 GLN A O 1
ATOM 889 N N . VAL A 1 115 ? -9.142 -13.565 -4.721 1.00 85.12 115 VAL A N 1
ATOM 890 C CA . VAL A 1 115 ? -8.586 -12.538 -3.843 1.00 85.12 115 VAL A CA 1
ATOM 891 C C . VAL A 1 115 ? -7.107 -12.398 -4.173 1.00 85.12 115 VAL A C 1
ATOM 893 O O . VAL A 1 115 ? -6.320 -13.304 -3.906 1.00 85.12 115 VAL A O 1
ATOM 896 N N . PHE A 1 116 ? -6.740 -11.262 -4.761 1.00 85.94 116 PHE A N 1
ATOM 897 C CA . PHE A 1 116 ? -5.365 -10.945 -5.144 1.00 85.94 116 PHE A CA 1
ATOM 898 C C . PHE A 1 116 ? -4.618 -10.262 -3.998 1.00 85.94 116 PHE A C 1
ATOM 900 O O . PHE A 1 116 ? -5.154 -9.369 -3.337 1.00 85.94 116 PHE A O 1
ATOM 907 N N . PHE A 1 117 ? -3.360 -10.647 -3.789 1.00 83.38 117 PHE A N 1
ATOM 908 C CA . PHE A 1 117 ? -2.500 -10.077 -2.756 1.00 83.38 117 PHE A CA 1
ATOM 909 C C . PHE A 1 117 ? -1.514 -9.088 -3.354 1.00 83.38 117 PHE A C 1
ATOM 911 O O . PHE A 1 117 ? -0.881 -9.344 -4.375 1.00 83.38 117 PHE A O 1
ATOM 918 N N . SER A 1 118 ? -1.348 -7.960 -2.676 1.00 76.50 118 SER A N 1
ATOM 919 C CA . SER A 1 118 ? -0.394 -6.928 -3.053 1.00 76.50 118 SER A CA 1
ATOM 920 C C . SER A 1 118 ? 0.388 -6.478 -1.825 1.00 76.50 118 SER A C 1
ATOM 922 O O . SER A 1 118 ? -0.157 -6.321 -0.732 1.00 76.50 118 SER A O 1
ATOM 924 N N . ALA A 1 119 ? 1.689 -6.296 -2.007 1.00 70.44 119 ALA A N 1
ATOM 925 C CA . ALA A 1 119 ? 2.553 -5.554 -1.109 1.00 70.44 119 ALA A CA 1
ATOM 926 C C . ALA A 1 119 ? 2.634 -4.078 -1.526 1.00 70.44 119 ALA A C 1
ATOM 928 O O . ALA A 1 119 ? 2.499 -3.725 -2.698 1.00 70.44 119 ALA A O 1
ATOM 929 N N . ILE A 1 120 ? 2.919 -3.208 -0.556 1.00 63.91 120 ILE A N 1
ATOM 930 C CA . ILE A 1 120 ? 2.975 -1.758 -0.755 1.00 63.91 120 ILE A CA 1
ATOM 931 C C . ILE A 1 120 ? 4.128 -1.407 -1.706 1.00 63.91 120 ILE A C 1
ATOM 933 O O . ILE A 1 120 ? 5.299 -1.388 -1.319 1.00 63.91 120 ILE A O 1
ATOM 937 N N . PHE A 1 121 ? 3.788 -1.051 -2.943 1.00 56.84 121 PHE A N 1
ATOM 938 C CA . PHE A 1 121 ? 4.755 -0.602 -3.947 1.00 56.84 121 PHE A CA 1
ATOM 939 C C . PHE A 1 121 ? 5.500 0.680 -3.509 1.00 56.84 121 PHE A C 1
ATOM 941 O O . PHE A 1 121 ? 6.676 0.866 -3.796 1.00 56.84 121 PHE A O 1
ATOM 948 N N . LEU A 1 122 ? 4.868 1.547 -2.711 1.00 52.22 122 LEU A N 1
ATOM 949 C CA . LEU A 1 122 ? 5.511 2.748 -2.154 1.00 52.22 122 LEU A CA 1
ATOM 950 C C . LEU A 1 122 ? 6.635 2.410 -1.151 1.00 52.22 122 LEU A C 1
ATOM 952 O O . LEU A 1 122 ? 7.614 3.146 -1.038 1.00 52.22 122 LEU A O 1
ATOM 956 N N . THR A 1 123 ? 6.539 1.271 -0.458 1.00 52.41 123 THR A N 1
ATOM 957 C CA . THR A 1 123 ? 7.597 0.768 0.428 1.00 52.41 123 THR A CA 1
ATOM 958 C C . THR A 1 123 ? 8.758 0.189 -0.377 1.00 52.41 123 THR A C 1
ATOM 960 O O . THR A 1 123 ? 9.897 0.284 0.072 1.00 52.41 123 THR A O 1
ATOM 963 N N . PHE A 1 124 ? 8.513 -0.332 -1.587 1.00 56.00 124 PHE A N 1
ATOM 964 C CA . PHE A 1 124 ? 9.570 -0.804 -2.486 1.00 56.00 124 PHE A CA 1
ATOM 965 C C . PHE A 1 124 ? 10.576 0.309 -2.819 1.00 56.00 124 PHE A C 1
ATOM 967 O O . PHE A 1 124 ? 11.776 0.088 -2.680 1.00 56.00 124 PHE A O 1
ATOM 974 N N . LEU A 1 125 ? 10.118 1.528 -3.133 1.00 55.34 125 LEU A N 1
ATOM 975 C CA . LEU A 1 125 ? 11.021 2.661 -3.386 1.00 55.34 125 LEU A CA 1
ATOM 976 C C . LEU A 1 125 ? 11.883 3.050 -2.173 1.00 55.34 125 LEU A C 1
ATOM 978 O O . LEU A 1 125 ? 13.024 3.471 -2.343 1.00 55.34 125 LEU A O 1
ATOM 982 N N . ASN A 1 126 ? 11.356 2.901 -0.956 1.00 51.09 126 ASN A N 1
ATOM 983 C CA . ASN A 1 126 ? 12.098 3.197 0.275 1.00 51.09 126 ASN A CA 1
ATOM 984 C C . ASN A 1 126 ? 13.090 2.084 0.660 1.00 51.09 126 ASN A C 1
ATOM 986 O O . ASN A 1 126 ? 14.032 2.343 1.409 1.00 51.09 126 ASN A O 1
ATOM 990 N N . VAL A 1 127 ? 12.846 0.848 0.203 1.00 50.56 127 VAL A N 1
ATOM 991 C CA . VAL A 1 127 ? 13.621 -0.358 0.551 1.00 50.56 127 VAL A CA 1
ATOM 992 C C . VAL A 1 127 ? 14.588 -0.777 -0.557 1.00 50.56 127 VAL A C 1
ATOM 994 O O . VAL A 1 127 ? 15.509 -1.544 -0.279 1.00 50.56 127 VAL A O 1
ATOM 997 N N . LEU A 1 128 ? 14.441 -0.253 -1.780 1.00 54.44 128 LEU A N 1
ATOM 998 C CA . LEU A 1 128 ? 15.549 -0.177 -2.729 1.00 54.44 128 LEU A CA 1
ATOM 999 C C . LEU A 1 128 ? 16.713 0.445 -1.971 1.00 54.44 128 LEU A C 1
ATOM 1001 O O . LEU A 1 128 ? 16.645 1.600 -1.547 1.00 54.44 128 LEU A O 1
ATOM 1005 N N . GLU A 1 129 ? 17.745 -0.352 -1.712 1.00 48.06 129 GLU A N 1
ATOM 1006 C CA . GLU A 1 129 ? 18.906 0.126 -0.995 1.00 48.06 129 GLU A CA 1
ATOM 1007 C C . GLU A 1 129 ? 19.493 1.284 -1.805 1.00 48.06 129 GLU A C 1
ATOM 1009 O O . GLU A 1 129 ? 20.217 1.097 -2.780 1.00 48.06 129 GLU A O 1
ATOM 1014 N N . ILE A 1 130 ? 19.255 2.514 -1.339 1.00 46.06 130 ILE A N 1
ATOM 1015 C CA . ILE A 1 130 ? 19.951 3.745 -1.756 1.00 46.06 130 ILE A CA 1
ATOM 1016 C C . ILE A 1 130 ? 21.469 3.640 -1.418 1.00 46.06 130 ILE A C 1
ATOM 1018 O O . ILE A 1 130 ? 22.228 4.609 -1.443 1.00 46.06 130 ILE A O 1
ATOM 1022 N N . THR A 1 131 ? 21.953 2.449 -1.063 1.00 38.81 131 THR A N 1
ATOM 1023 C CA . THR A 1 131 ? 23.185 2.215 -0.330 1.00 38.81 131 THR A CA 1
ATOM 1024 C C . THR A 1 131 ? 24.420 2.084 -1.223 1.00 38.81 131 THR A C 1
ATOM 1026 O O . THR A 1 131 ? 25.523 2.287 -0.714 1.00 38.81 131 THR A O 1
ATOM 1029 N N . SER A 1 132 ? 24.299 1.853 -2.536 1.00 37.62 132 SER A N 1
ATOM 1030 C CA . SER A 1 132 ? 25.483 1.711 -3.408 1.00 37.62 132 SER A CA 1
ATOM 1031 C C . SER A 1 132 ? 25.620 2.800 -4.480 1.00 37.62 132 SER A C 1
ATOM 1033 O O . SER A 1 132 ? 26.693 3.398 -4.593 1.00 37.62 132 SER A O 1
ATOM 1035 N N . THR A 1 133 ? 24.561 3.135 -5.222 1.00 38.56 133 THR A N 1
ATOM 1036 C CA . THR A 1 133 ? 24.701 4.006 -6.409 1.00 38.56 133 THR A CA 1
ATOM 1037 C C . THR A 1 133 ? 24.738 5.505 -6.072 1.00 38.56 133 THR A C 1
ATOM 1039 O O . THR A 1 133 ? 25.483 6.256 -6.700 1.00 38.56 133 THR A O 1
ATOM 1042 N N . ILE A 1 134 ? 24.024 5.958 -5.030 1.00 39.69 134 ILE A N 1
ATOM 1043 C CA . ILE A 1 134 ? 23.846 7.402 -4.743 1.00 39.69 134 ILE A CA 1
ATOM 1044 C C . ILE A 1 134 ? 24.896 7.970 -3.779 1.00 39.69 134 ILE A C 1
ATOM 1046 O O . ILE A 1 134 ? 25.160 9.175 -3.778 1.00 39.69 134 ILE A O 1
ATOM 1050 N N . ARG A 1 135 ? 25.600 7.118 -3.019 1.00 33.03 135 ARG A N 1
ATOM 1051 C CA . ARG A 1 135 ? 26.742 7.562 -2.193 1.00 33.03 135 ARG A CA 1
ATOM 1052 C C . ARG A 1 135 ? 27.841 8.248 -3.015 1.00 33.03 135 ARG A C 1
ATOM 1054 O O . ARG A 1 135 ? 28.590 9.046 -2.460 1.00 33.03 135 ARG A O 1
ATOM 1061 N N . LYS A 1 136 ? 27.921 7.987 -4.326 1.00 34.59 136 LYS A N 1
ATOM 1062 C CA . LYS A 1 136 ? 28.856 8.672 -5.233 1.00 34.59 136 LYS A CA 1
ATOM 1063 C C . LYS A 1 136 ? 28.352 10.048 -5.696 1.00 34.59 136 LYS A C 1
ATOM 1065 O O . LYS A 1 136 ? 29.169 10.929 -5.930 1.00 34.59 136 LYS A O 1
ATOM 1070 N N . THR A 1 137 ? 27.041 10.286 -5.755 1.00 36.12 137 THR A N 1
ATOM 1071 C CA . THR A 1 137 ? 26.435 11.535 -6.266 1.00 36.12 137 THR A CA 1
ATOM 1072 C C . THR A 1 137 ? 26.137 12.594 -5.195 1.00 36.12 137 THR A C 1
ATOM 1074 O O . THR A 1 137 ? 25.761 13.713 -5.527 1.00 36.12 137 THR A O 1
ATOM 1077 N N . SER A 1 138 ? 26.341 12.331 -3.901 1.00 32.09 138 SER A N 1
ATOM 1078 C CA . SER A 1 138 ? 25.978 13.274 -2.822 1.00 32.09 138 SER A CA 1
ATOM 1079 C C . SER A 1 138 ? 26.949 14.456 -2.597 1.00 32.09 138 SER A C 1
ATOM 1081 O O . SER A 1 138 ? 26.912 15.092 -1.538 1.00 32.09 138 SER A O 1
ATOM 1083 N N . ARG A 1 139 ? 27.838 14.764 -3.553 1.00 29.86 139 ARG A N 1
ATOM 1084 C CA . ARG A 1 139 ? 28.744 15.934 -3.513 1.00 29.86 139 ARG A CA 1
ATOM 1085 C C . ARG A 1 139 ? 28.400 17.037 -4.522 1.00 29.86 139 ARG A C 1
ATOM 1087 O O . ARG A 1 139 ? 29.210 17.936 -4.701 1.00 29.86 139 ARG A O 1
ATOM 1094 N N . PHE A 1 140 ? 27.219 17.031 -5.136 1.00 39.44 140 PHE A N 1
ATOM 1095 C CA . PHE A 1 140 ? 26.844 18.103 -6.061 1.00 39.44 140 PHE A CA 1
ATOM 1096 C C . PHE A 1 140 ? 26.101 19.237 -5.339 1.00 39.44 140 PHE A C 1
ATOM 1098 O O . PHE A 1 140 ? 24.954 19.092 -4.920 1.00 39.44 140 PHE A O 1
ATOM 1105 N N . LYS A 1 141 ? 26.811 20.358 -5.159 1.00 33.41 141 LYS A N 1
ATOM 1106 C CA . LYS A 1 141 ? 26.238 21.708 -5.102 1.00 33.41 141 LYS A CA 1
ATOM 1107 C C . LYS A 1 141 ? 26.260 22.264 -6.532 1.00 33.41 141 LYS A C 1
ATOM 1109 O O . LYS A 1 141 ? 27.197 21.978 -7.267 1.00 33.41 141 LYS A O 1
ATOM 1114 N N . ASP A 1 142 ? 25.248 23.063 -6.846 1.00 38.16 142 ASP A N 1
ATOM 1115 C CA . ASP A 1 142 ? 25.151 23.974 -7.994 1.00 38.16 142 ASP A CA 1
ATOM 1116 C C . ASP A 1 142 ? 24.714 23.382 -9.347 1.00 38.16 142 ASP A C 1
ATOM 1118 O O . ASP A 1 142 ? 25.507 22.963 -10.182 1.00 38.16 142 ASP A O 1
ATOM 1122 N N . SER A 1 143 ? 23.387 23.381 -9.547 1.00 34.03 143 SER A N 1
ATOM 1123 C CA . SER A 1 143 ? 22.693 24.031 -10.690 1.00 34.03 143 SER A CA 1
ATOM 1124 C C . SER A 1 143 ? 21.197 23.666 -10.762 1.00 34.03 143 SER A C 1
ATOM 1126 O O . SER A 1 143 ? 20.417 24.366 -11.397 1.00 34.03 143 SER A O 1
ATOM 1128 N N . THR A 1 144 ? 20.749 22.644 -10.027 1.00 35.47 144 THR A N 1
ATOM 1129 C CA . THR A 1 144 ? 19.325 22.397 -9.738 1.00 35.47 144 THR A CA 1
ATOM 1130 C C . THR A 1 144 ? 19.060 22.705 -8.269 1.00 35.47 144 THR A C 1
ATOM 1132 O O . THR A 1 144 ? 19.600 22.028 -7.392 1.00 35.47 144 THR A O 1
ATOM 1135 N N . GLN A 1 145 ? 18.236 23.712 -7.987 1.00 33.06 145 GLN A N 1
ATOM 1136 C CA . GLN A 1 145 ? 17.948 24.265 -6.652 1.00 33.06 145 GLN A CA 1
ATOM 1137 C C . GLN A 1 145 ? 17.293 23.278 -5.649 1.00 33.06 145 GLN A C 1
ATOM 1139 O O . GLN A 1 145 ? 16.854 23.676 -4.574 1.00 33.06 145 GLN A O 1
ATOM 1144 N N . THR A 1 146 ? 17.228 21.984 -5.965 1.00 35.88 146 THR A N 1
ATOM 1145 C CA . THR A 1 146 ? 16.442 20.965 -5.258 1.00 35.88 146 THR A CA 1
ATOM 1146 C C . THR A 1 146 ? 17.260 19.848 -4.599 1.00 35.88 146 THR A C 1
ATOM 1148 O O . THR A 1 146 ? 16.752 19.187 -3.695 1.00 35.88 146 THR A O 1
ATOM 1151 N N . TYR A 1 147 ? 18.534 19.648 -4.948 1.00 39.88 147 TYR A N 1
ATOM 1152 C CA . TYR A 1 147 ? 19.359 18.589 -4.351 1.00 39.88 147 TYR A CA 1
ATOM 1153 C C . TYR A 1 147 ? 20.094 19.072 -3.098 1.00 39.88 147 TYR A C 1
ATOM 1155 O O . TYR A 1 147 ? 21.286 19.363 -3.100 1.00 39.88 147 TYR A O 1
ATOM 1163 N N . THR A 1 148 ? 19.378 19.150 -1.977 1.00 33.47 148 THR A N 1
ATOM 1164 C CA . THR A 1 148 ? 20.029 19.407 -0.683 1.00 33.47 148 THR A CA 1
ATOM 1165 C C . THR A 1 148 ? 20.507 18.079 -0.081 1.00 33.47 148 THR A C 1
ATOM 1167 O O . THR A 1 148 ? 19.760 17.102 -0.092 1.00 33.47 148 THR A O 1
ATOM 1170 N N . LYS A 1 149 ? 21.692 18.046 0.558 1.00 36.47 149 LYS A N 1
ATOM 1171 C CA . LYS A 1 149 ? 22.256 16.916 1.356 1.00 36.47 149 LYS A CA 1
ATOM 1172 C C . LYS A 1 149 ? 21.293 16.251 2.368 1.00 36.47 149 LYS A C 1
ATOM 1174 O O . LYS A 1 149 ? 21.647 15.254 2.988 1.00 36.47 149 LYS A O 1
ATOM 1179 N N . ARG A 1 150 ? 20.091 16.799 2.556 1.00 38.03 150 ARG A N 1
ATOM 1180 C CA . ARG A 1 150 ? 19.026 16.292 3.425 1.00 38.03 150 ARG A CA 1
ATOM 1181 C C . ARG A 1 150 ? 18.454 14.952 2.944 1.00 38.03 150 ARG A C 1
ATOM 1183 O O . ARG A 1 150 ? 18.127 14.137 3.791 1.00 38.03 150 ARG A O 1
ATOM 1190 N N . HIS A 1 151 ? 18.414 14.683 1.636 1.00 46.59 151 HIS A N 1
ATOM 1191 C CA . HIS A 1 151 ? 17.750 13.491 1.081 1.00 46.59 151 HIS A CA 1
ATOM 1192 C C . HIS A 1 151 ? 18.423 12.143 1.396 1.00 46.59 151 HIS A C 1
ATOM 1194 O O . HIS A 1 151 ? 17.816 11.107 1.147 1.00 46.59 151 HIS A O 1
ATOM 1200 N N . CYS A 1 152 ? 19.648 12.124 1.939 1.00 43.69 152 CYS A N 1
ATOM 1201 C CA . CYS A 1 152 ? 20.471 10.911 1.936 1.00 43.69 152 CYS A CA 1
ATOM 1202 C C . CYS A 1 152 ? 20.920 10.384 3.316 1.00 43.69 152 CYS A C 1
ATOM 1204 O O . CYS A 1 152 ? 21.653 9.398 3.351 1.00 43.69 152 CYS A O 1
ATOM 1206 N N . SER A 1 153 ? 20.563 11.000 4.458 1.00 41.56 153 SER A N 1
ATOM 1207 C CA . SER A 1 153 ? 21.283 10.667 5.710 1.00 41.56 153 SER A CA 1
ATOM 1208 C C . SER A 1 153 ? 20.590 10.910 7.061 1.00 41.56 153 SER A C 1
ATOM 1210 O O . SER A 1 153 ? 21.282 11.085 8.064 1.00 41.56 153 SER A O 1
ATOM 1212 N N . ARG A 1 154 ? 19.253 10.877 7.170 1.00 40.91 154 ARG A N 1
ATOM 1213 C CA . ARG A 1 154 ? 18.593 10.867 8.498 1.00 40.91 154 ARG A CA 1
ATOM 1214 C C . ARG A 1 154 ? 17.715 9.626 8.700 1.00 40.91 154 ARG A C 1
ATOM 1216 O O . ARG A 1 154 ? 16.851 9.387 7.860 1.00 40.91 154 ARG A O 1
ATOM 1223 N N . PRO A 1 155 ? 17.850 8.883 9.822 1.00 46.69 155 PRO A N 1
ATOM 1224 C CA . PRO A 1 155 ? 16.967 7.758 10.157 1.00 46.69 155 PRO A CA 1
ATOM 1225 C C . PRO A 1 155 ? 15.476 8.126 10.112 1.00 46.69 155 PRO A C 1
ATOM 1227 O O . PRO A 1 155 ? 14.667 7.339 9.641 1.00 46.69 155 PRO A O 1
ATOM 1230 N N . ILE A 1 156 ? 15.144 9.361 10.506 1.00 37.81 156 ILE A N 1
ATOM 1231 C CA . ILE A 1 156 ? 13.778 9.909 10.557 1.00 37.81 156 ILE A CA 1
ATOM 1232 C C . ILE A 1 156 ? 13.158 10.085 9.156 1.00 37.81 156 ILE A C 1
ATOM 1234 O O . ILE A 1 156 ? 11.943 10.044 9.009 1.00 37.81 156 ILE A O 1
ATOM 1238 N N . GLN A 1 157 ? 13.968 10.256 8.104 1.00 47.56 157 GLN A N 1
ATOM 1239 C CA . GLN A 1 157 ? 13.473 10.483 6.738 1.00 47.56 157 GLN A CA 1
ATOM 1240 C C . GLN A 1 157 ? 13.394 9.210 5.887 1.00 47.56 157 GLN A C 1
ATOM 1242 O O . GLN A 1 157 ? 12.885 9.277 4.771 1.00 47.56 157 GLN A O 1
ATOM 1247 N N . LYS A 1 158 ? 13.824 8.051 6.411 1.00 50.53 158 LYS A N 1
ATOM 1248 C CA . LYS A 1 158 ? 13.751 6.752 5.713 1.00 50.53 158 LYS A CA 1
ATOM 1249 C C . LYS A 1 158 ? 12.321 6.329 5.345 1.00 50.53 158 LYS A C 1
ATOM 1251 O O . LYS A 1 158 ? 12.142 5.480 4.486 1.00 50.53 158 LYS A O 1
ATOM 1256 N N . MET A 1 159 ? 11.314 6.924 5.984 1.00 47.19 159 MET A N 1
ATOM 1257 C CA . MET A 1 159 ? 9.896 6.665 5.713 1.00 47.19 159 MET A CA 1
ATOM 1258 C C . MET A 1 159 ? 9.301 7.573 4.622 1.00 47.19 159 MET A C 1
ATOM 1260 O O . MET A 1 159 ? 8.165 7.361 4.206 1.00 47.19 159 MET A O 1
ATOM 1264 N N . SER A 1 160 ? 10.031 8.595 4.158 1.00 58.88 160 SER A N 1
ATOM 1265 C CA . SER A 1 160 ? 9.511 9.541 3.168 1.00 58.88 160 SER A CA 1
ATOM 1266 C C . SER A 1 160 ? 9.658 8.997 1.749 1.00 58.88 160 SER A C 1
ATOM 1268 O O . SER A 1 160 ? 10.705 9.145 1.117 1.00 58.88 160 SER A O 1
ATOM 1270 N N . VAL A 1 161 ? 8.555 8.461 1.224 1.00 66.38 161 VAL A N 1
ATOM 1271 C CA . VAL A 1 161 ? 8.423 8.031 -0.180 1.00 66.38 161 VAL A CA 1
ATOM 1272 C C . VAL A 1 161 ? 8.749 9.171 -1.153 1.00 66.38 161 VAL A C 1
ATOM 1274 O O . VAL A 1 161 ? 9.297 8.938 -2.225 1.00 66.38 161 VAL A O 1
ATOM 1277 N N . ALA A 1 162 ? 8.484 10.424 -0.763 1.00 69.12 162 ALA A N 1
ATOM 1278 C CA . ALA A 1 162 ? 8.754 11.597 -1.591 1.00 69.12 162 ALA A CA 1
ATOM 1279 C C . ALA A 1 162 ? 10.248 11.773 -1.910 1.00 69.12 162 ALA A C 1
ATOM 1281 O O . ALA A 1 162 ? 10.596 12.192 -3.012 1.00 69.12 162 ALA A O 1
ATOM 1282 N N . SER A 1 163 ? 11.141 11.429 -0.975 1.00 67.94 163 SER A N 1
ATOM 1283 C CA . SER A 1 163 ? 12.585 11.494 -1.228 1.00 67.94 163 SER A CA 1
ATOM 1284 C C . SER A 1 163 ? 13.013 10.456 -2.265 1.00 67.94 163 SER A C 1
ATOM 1286 O O . SER A 1 163 ? 13.785 10.783 -3.163 1.00 67.94 163 SER A O 1
ATOM 1288 N N . ALA A 1 164 ? 12.494 9.230 -2.166 1.00 70.19 164 ALA A N 1
ATOM 1289 C CA . ALA A 1 164 ? 12.810 8.161 -3.107 1.00 70.19 164 ALA A CA 1
ATOM 1290 C C . ALA A 1 164 ? 12.213 8.426 -4.500 1.00 70.19 164 ALA A C 1
ATOM 1292 O O . ALA A 1 164 ? 12.908 8.274 -5.500 1.00 70.19 164 ALA A O 1
ATOM 1293 N N . ALA A 1 165 ? 10.971 8.914 -4.573 1.00 74.38 165 ALA A N 1
ATOM 1294 C CA . ALA A 1 165 ? 10.336 9.303 -5.834 1.00 74.38 165 ALA A CA 1
ATOM 1295 C C . ALA A 1 165 ? 11.092 10.443 -6.539 1.00 74.38 165 ALA A C 1
ATOM 1297 O O . ALA A 1 165 ? 11.219 10.453 -7.758 1.00 74.38 165 ALA A O 1
ATOM 1298 N N . HIS A 1 166 ? 11.644 11.392 -5.779 1.00 78.25 166 HIS A N 1
ATOM 1299 C CA . HIS A 1 166 ? 12.441 12.473 -6.353 1.00 78.25 166 HIS A CA 1
ATOM 1300 C C . HIS A 1 166 ? 13.779 11.973 -6.910 1.00 78.25 166 HIS A C 1
ATOM 1302 O O . HIS A 1 166 ? 14.187 12.399 -7.988 1.00 78.25 166 HIS A O 1
ATOM 1308 N N . VAL A 1 167 ? 14.433 11.042 -6.213 1.00 79.69 167 VAL A N 1
ATOM 1309 C CA . VAL A 1 167 ? 15.649 10.375 -6.693 1.00 79.69 167 VAL A CA 1
ATOM 1310 C C . VAL A 1 167 ? 15.383 9.617 -7.994 1.00 79.69 167 VAL A C 1
ATOM 1312 O O . VAL A 1 167 ? 16.119 9.785 -8.964 1.00 79.69 167 VAL A O 1
ATOM 1315 N N . PHE A 1 168 ? 14.319 8.814 -8.033 1.00 81.31 168 PHE A N 1
ATOM 1316 C CA . PHE A 1 168 ? 13.961 8.004 -9.195 1.00 81.31 168 PHE A CA 1
ATOM 1317 C C . PHE A 1 168 ? 13.017 8.737 -10.150 1.00 81.31 168 PHE A C 1
ATOM 1319 O O . PHE A 1 168 ? 12.028 8.175 -10.601 1.00 81.31 168 PHE A O 1
ATOM 1326 N N . SER A 1 169 ? 13.309 10.007 -10.435 1.00 85.19 169 SER A N 1
ATOM 1327 C CA . SER A 1 169 ? 12.458 10.850 -11.276 1.00 85.19 169 SER A CA 1
ATOM 1328 C C . SER A 1 169 ? 12.989 10.996 -12.698 1.00 85.19 169 SER A C 1
ATOM 1330 O O . SER A 1 169 ? 14.200 11.006 -12.952 1.00 85.19 169 SER A O 1
ATOM 1332 N N . LYS A 1 170 ? 12.074 11.239 -13.640 1.00 88.25 170 LYS A N 1
ATOM 1333 C CA . LYS A 1 170 ? 12.411 11.561 -15.035 1.00 88.25 170 LYS A CA 1
ATOM 1334 C C . LYS A 1 170 ? 13.360 12.759 -15.169 1.00 88.25 170 LYS A C 1
ATOM 1336 O O . LYS A 1 170 ? 14.251 12.743 -16.017 1.00 88.25 170 LYS A O 1
ATOM 1341 N N . SER A 1 171 ? 13.214 13.782 -14.324 1.00 87.56 171 SER A N 1
ATOM 1342 C CA . SER A 1 171 ? 14.117 14.943 -14.309 1.00 87.56 171 SER A CA 1
ATOM 1343 C C . SER A 1 171 ? 15.543 14.559 -13.915 1.00 87.56 171 SER A C 1
ATOM 1345 O O . SER A 1 171 ? 16.495 15.081 -14.489 1.00 87.56 171 SER A O 1
ATOM 1347 N N . THR A 1 172 ? 15.700 13.606 -12.998 1.00 85.88 172 THR A N 1
ATOM 1348 C CA . THR A 1 172 ? 17.010 13.109 -12.559 1.00 85.88 172 THR A CA 1
ATOM 1349 C C . THR A 1 172 ? 17.695 12.303 -13.651 1.00 85.88 172 THR A C 1
ATOM 1351 O O . THR A 1 172 ? 18.868 12.542 -13.934 1.00 85.88 172 THR A O 1
ATOM 1354 N N . ALA A 1 173 ? 16.957 11.427 -14.338 1.00 87.50 173 ALA A N 1
ATOM 1355 C CA . ALA A 1 173 ? 17.462 10.729 -15.520 1.00 87.50 173 ALA A CA 1
ATOM 1356 C C . ALA A 1 173 ? 17.892 11.718 -16.622 1.00 87.50 173 ALA A C 1
ATOM 1358 O O . ALA A 1 173 ? 18.991 11.616 -17.164 1.00 87.50 173 ALA A O 1
ATOM 1359 N N . ASN A 1 174 ? 17.073 12.735 -16.903 1.00 87.75 174 ASN A N 1
ATOM 1360 C CA . ASN A 1 174 ? 17.415 13.771 -17.881 1.00 87.75 174 ASN A CA 1
ATOM 1361 C C . ASN A 1 174 ? 18.637 14.600 -17.454 1.00 87.75 174 ASN A C 1
ATOM 1363 O O . ASN A 1 174 ? 19.452 14.961 -18.298 1.00 87.75 174 ASN A O 1
ATOM 1367 N N . GLY A 1 175 ? 18.798 14.861 -16.154 1.00 86.62 175 GLY A N 1
ATOM 1368 C CA . GLY A 1 175 ? 19.990 15.501 -15.602 1.00 86.62 175 GLY A CA 1
ATOM 1369 C C . GLY A 1 175 ? 21.248 14.663 -15.829 1.00 86.62 175 GLY A C 1
ATOM 1370 O O . GLY A 1 175 ? 22.237 15.181 -16.342 1.00 86.62 175 GLY A O 1
ATOM 1371 N N . LEU A 1 176 ? 21.206 13.358 -15.525 1.00 84.94 176 LEU A N 1
ATOM 1372 C CA . LEU A 1 176 ? 22.321 12.432 -15.781 1.00 84.94 176 LEU A CA 1
ATOM 1373 C C . LEU A 1 176 ? 22.729 12.420 -17.259 1.00 84.94 176 LEU A C 1
ATOM 1375 O O . LEU A 1 176 ? 23.924 12.443 -17.559 1.00 84.94 176 LEU A O 1
ATOM 1379 N N . LYS A 1 177 ? 21.741 12.432 -18.161 1.00 86.88 177 LYS A N 1
ATOM 1380 C CA . LYS A 1 177 ? 21.954 12.524 -19.606 1.00 86.88 177 LYS A CA 1
ATOM 1381 C C . LYS A 1 177 ? 22.622 13.842 -20.000 1.00 86.88 177 LYS A C 1
ATOM 1383 O O . LYS A 1 177 ? 23.655 13.834 -20.662 1.00 86.88 177 LYS A O 1
ATOM 1388 N N . ALA A 1 178 ? 22.077 14.968 -19.539 1.00 86.44 178 ALA A N 1
ATOM 1389 C CA . ALA A 1 178 ? 22.593 16.300 -19.844 1.00 86.44 178 ALA A CA 1
ATOM 1390 C C . ALA A 1 178 ? 24.044 16.483 -19.368 1.00 86.44 178 ALA A C 1
ATOM 1392 O O . ALA A 1 178 ? 24.882 16.974 -20.119 1.00 86.44 178 ALA A O 1
ATOM 1393 N N . TYR A 1 179 ? 24.387 16.027 -18.160 1.00 83.56 179 TYR A N 1
ATOM 1394 C CA . TYR A 1 179 ? 25.763 16.115 -17.660 1.00 83.56 179 TYR A CA 1
ATOM 1395 C C . TYR A 1 179 ? 26.752 15.225 -18.416 1.00 83.56 179 TYR A C 1
ATOM 1397 O O . TYR A 1 179 ? 27.929 15.578 -18.529 1.00 83.56 179 TYR A O 1
ATOM 1405 N N . ARG A 1 180 ? 26.287 14.076 -18.919 1.00 84.94 180 ARG A N 1
ATOM 1406 C CA . ARG A 1 180 ? 27.100 13.163 -19.725 1.00 84.94 180 ARG A CA 1
ATOM 1407 C C . ARG A 1 180 ? 27.340 13.717 -21.129 1.00 84.94 180 ARG A C 1
ATOM 1409 O O . ARG A 1 180 ? 28.474 13.705 -21.589 1.00 84.94 180 ARG A O 1
ATOM 1416 N N . GLU A 1 181 ? 26.291 14.202 -21.790 1.00 85.75 181 GLU A N 1
ATOM 1417 C CA . GLU A 1 181 ? 26.318 14.555 -23.216 1.00 85.75 181 GLU A CA 1
ATOM 1418 C C . GLU A 1 181 ? 26.652 16.032 -23.466 1.00 85.75 181 GLU A C 1
ATOM 1420 O O . GLU A 1 181 ? 27.455 16.335 -24.343 1.00 85.75 181 GLU A O 1
ATOM 1425 N N . ILE A 1 182 ? 26.075 16.950 -22.683 1.00 83.44 182 ILE A N 1
ATOM 1426 C CA . ILE A 1 182 ? 26.215 18.402 -22.885 1.00 83.44 182 ILE A CA 1
ATOM 1427 C C . ILE A 1 182 ? 27.436 18.926 -22.134 1.00 83.44 182 ILE A C 1
ATOM 1429 O O . ILE A 1 182 ? 28.287 19.594 -22.711 1.00 83.44 182 ILE A O 1
ATOM 1433 N N . SER A 1 183 ? 27.539 18.622 -20.838 1.00 75.69 183 SER A N 1
ATOM 1434 C CA . SER A 1 183 ? 28.651 19.110 -20.008 1.00 75.69 183 SER A CA 1
ATOM 1435 C C . SER A 1 183 ? 29.930 18.280 -20.147 1.00 75.69 183 SER A C 1
ATOM 1437 O O . SER A 1 183 ? 30.944 18.667 -19.574 1.00 75.69 183 SER A O 1
ATOM 1439 N N . GLN A 1 184 ? 29.871 17.131 -20.841 1.00 78.00 184 GLN A N 1
ATOM 1440 C CA . GLN A 1 184 ? 30.975 16.172 -21.023 1.00 78.00 184 GLN A CA 1
ATOM 1441 C C . GLN A 1 184 ? 31.764 15.894 -19.735 1.00 78.00 184 GLN A C 1
ATOM 1443 O O . GLN A 1 184 ? 32.988 15.748 -19.729 1.00 78.00 184 GLN A O 1
ATOM 1448 N N . ASN A 1 185 ? 31.061 15.836 -18.605 1.00 76.00 185 ASN A N 1
ATOM 1449 C CA . ASN A 1 185 ? 31.711 15.724 -17.314 1.00 76.00 185 ASN A CA 1
ATOM 1450 C C . ASN A 1 185 ? 32.267 14.301 -17.143 1.00 76.00 185 ASN A C 1
ATOM 1452 O O . ASN A 1 185 ? 31.528 13.315 -17.232 1.00 76.00 185 ASN A O 1
ATOM 1456 N N . SER A 1 186 ? 33.568 14.195 -16.858 1.00 75.19 186 SER A N 1
ATOM 1457 C CA . SER A 1 186 ? 34.276 12.919 -16.683 1.00 75.19 186 SER A CA 1
ATOM 1458 C C . SER A 1 186 ? 33.644 12.022 -15.615 1.00 75.19 186 SER A C 1
ATOM 1460 O O . SER A 1 186 ? 33.713 10.798 -15.710 1.00 75.19 186 SER A O 1
ATOM 1462 N N . PHE A 1 187 ? 32.946 12.610 -14.642 1.00 76.56 187 PHE A N 1
ATOM 1463 C CA . PHE A 1 187 ? 32.256 11.882 -13.584 1.00 76.56 187 PHE A CA 1
ATOM 1464 C C . PHE A 1 187 ? 31.061 11.043 -14.081 1.00 76.56 187 PHE A C 1
ATOM 1466 O O . PHE A 1 187 ? 30.717 10.039 -13.459 1.00 76.56 187 PHE A O 1
ATOM 1473 N N . PHE A 1 188 ? 30.428 11.423 -15.198 1.00 76.06 188 PHE A N 1
ATOM 1474 C CA . PHE A 1 188 ? 29.169 10.826 -15.672 1.00 76.06 188 PHE A CA 1
ATOM 1475 C C . PHE A 1 188 ? 29.314 9.955 -16.929 1.00 76.06 188 PHE A C 1
ATOM 1477 O O . PHE A 1 188 ? 28.316 9.457 -17.440 1.00 76.06 188 PHE A O 1
ATOM 1484 N N . GLN A 1 189 ? 30.531 9.693 -17.410 1.00 70.69 189 GLN A N 1
ATOM 1485 C CA . GLN A 1 189 ? 30.764 8.960 -18.667 1.00 70.69 189 GLN A CA 1
ATOM 1486 C C . GLN A 1 189 ? 30.203 7.523 -18.695 1.00 70.69 189 GLN A C 1
ATOM 1488 O O . GLN A 1 189 ? 29.993 6.974 -19.769 1.00 70.69 189 GLN A O 1
ATOM 1493 N N . LYS A 1 190 ? 29.912 6.917 -17.536 1.00 80.69 190 LYS A N 1
ATOM 1494 C CA . LYS A 1 190 ? 29.300 5.576 -17.411 1.00 80.69 190 LYS A CA 1
ATOM 1495 C C . LYS A 1 190 ? 27.944 5.601 -16.697 1.00 80.69 190 LYS A C 1
ATOM 1497 O O . LYS A 1 190 ? 27.556 4.627 -16.059 1.00 80.69 190 LYS A O 1
ATOM 1502 N N . SER A 1 191 ? 27.242 6.735 -16.744 1.00 85.00 191 SER A N 1
ATOM 1503 C CA . SER A 1 191 ? 25.954 6.907 -16.060 1.00 85.00 191 SER A CA 1
ATOM 1504 C C . SER A 1 191 ? 24.757 6.326 -16.821 1.00 85.00 191 SER A C 1
ATOM 1506 O O . SER A 1 191 ? 23.665 6.306 -16.263 1.00 85.00 191 SER A O 1
ATOM 1508 N N . GLU A 1 192 ? 24.932 5.854 -18.059 1.00 86.56 192 GLU A N 1
ATOM 1509 C CA . GLU A 1 192 ? 23.838 5.394 -18.929 1.00 86.56 192 GLU A CA 1
ATOM 1510 C C . GLU A 1 192 ? 23.003 4.244 -18.332 1.00 86.56 192 GLU A C 1
ATOM 1512 O O . GLU A 1 192 ? 21.779 4.377 -18.294 1.00 86.56 192 GLU A O 1
ATOM 1517 N N . PRO A 1 193 ? 23.588 3.175 -17.750 1.00 85.38 193 PRO A N 1
ATOM 1518 C CA . PRO A 1 193 ? 22.789 2.146 -17.080 1.00 85.38 193 PRO A CA 1
ATOM 1519 C C . PRO A 1 193 ? 21.974 2.702 -15.904 1.00 85.38 193 PRO A C 1
ATOM 1521 O O . PRO A 1 193 ? 20.817 2.333 -15.714 1.00 85.38 193 PRO A O 1
ATOM 1524 N N . THR A 1 194 ? 22.550 3.636 -15.140 1.00 83.62 194 THR A N 1
ATOM 1525 C CA . THR A 1 194 ? 21.871 4.299 -14.016 1.00 83.62 194 THR A CA 1
ATOM 1526 C C . THR A 1 194 ? 20.735 5.194 -14.496 1.00 83.62 194 THR A C 1
ATOM 1528 O O . THR A 1 194 ? 19.677 5.227 -13.872 1.00 83.62 194 THR A O 1
ATOM 1531 N N . GLU A 1 195 ? 20.928 5.912 -15.601 1.00 86.00 195 GLU A N 1
ATOM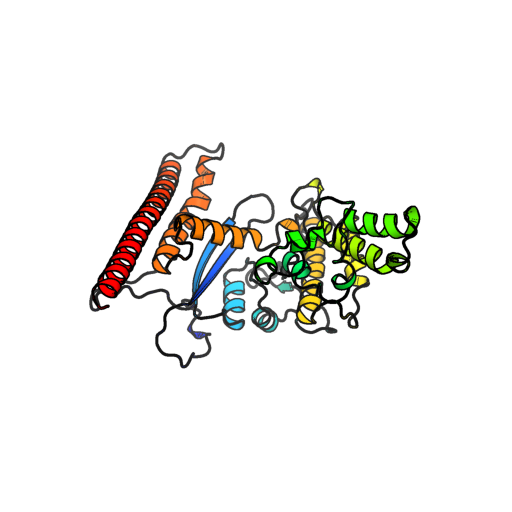 1532 C CA . GLU A 1 195 ? 19.885 6.711 -16.241 1.00 86.00 195 GLU A CA 1
ATOM 1533 C C . GLU A 1 195 ? 18.716 5.831 -16.689 1.00 86.00 195 GLU A C 1
ATOM 1535 O O . GLU A 1 195 ? 17.569 6.122 -16.347 1.00 86.00 195 GLU A O 1
ATOM 1540 N N . ASN A 1 196 ? 19.004 4.749 -17.415 1.00 87.38 196 ASN A N 1
ATOM 1541 C CA . ASN A 1 196 ? 17.987 3.836 -17.931 1.00 87.38 196 ASN A CA 1
ATOM 1542 C C . ASN A 1 196 ? 17.216 3.166 -16.793 1.00 87.38 196 ASN A C 1
ATOM 1544 O O . ASN A 1 196 ? 15.989 3.143 -16.821 1.00 87.38 196 ASN A O 1
ATOM 1548 N N . PHE A 1 197 ? 17.912 2.723 -15.745 1.00 85.31 197 PHE A N 1
ATOM 1549 C CA . PHE A 1 197 ? 17.277 2.176 -14.548 1.00 85.31 197 PHE A CA 1
ATOM 1550 C C . PHE A 1 197 ? 16.410 3.213 -13.816 1.00 85.31 197 PHE A C 1
ATOM 1552 O O . PHE A 1 197 ? 15.297 2.910 -13.397 1.00 85.31 197 PHE A O 1
ATOM 1559 N N . THR A 1 198 ? 16.883 4.459 -13.703 1.00 85.75 198 THR A N 1
ATOM 1560 C CA . THR A 1 198 ? 16.124 5.560 -13.085 1.00 85.75 198 THR A CA 1
ATOM 1561 C C . THR A 1 198 ? 14.836 5.849 -13.852 1.00 85.75 198 THR A C 1
ATOM 1563 O O . THR A 1 198 ? 13.784 6.034 -13.246 1.00 85.75 198 THR A O 1
ATOM 1566 N N . ARG A 1 199 ? 14.908 5.862 -15.187 1.00 88.38 199 ARG A N 1
ATOM 1567 C CA . ARG A 1 199 ? 13.751 6.064 -16.063 1.00 88.38 199 ARG A CA 1
ATOM 1568 C C . ARG A 1 199 ? 12.766 4.898 -15.967 1.00 88.38 199 ARG A C 1
ATOM 1570 O O . ARG A 1 199 ? 11.581 5.134 -15.776 1.00 88.38 199 ARG A O 1
ATOM 1577 N N . LEU A 1 200 ? 13.267 3.663 -15.997 1.00 87.88 200 LEU A N 1
ATOM 1578 C CA . LEU A 1 200 ? 12.459 2.455 -15.839 1.00 87.88 200 LEU A CA 1
ATOM 1579 C C . LEU A 1 200 ? 11.690 2.450 -14.509 1.00 87.88 200 LEU A C 1
ATOM 1581 O O . LEU A 1 200 ? 10.491 2.188 -14.492 1.00 87.88 200 LEU A O 1
ATOM 1585 N N . LEU A 1 201 ? 12.355 2.785 -13.397 1.00 85.69 201 LEU A N 1
ATOM 1586 C CA . LEU A 1 201 ? 11.705 2.869 -12.087 1.00 85.69 201 LEU A CA 1
ATOM 1587 C C . LEU A 1 201 ? 10.683 4.006 -11.998 1.00 85.69 201 LEU A C 1
ATOM 1589 O O . LEU A 1 201 ? 9.638 3.810 -11.378 1.00 85.69 201 LEU A O 1
ATOM 1593 N N . ASN A 1 202 ? 10.958 5.165 -12.609 1.00 88.62 202 ASN A N 1
ATOM 1594 C CA . ASN A 1 202 ? 9.988 6.259 -12.701 1.00 88.62 202 ASN A CA 1
ATOM 1595 C C . ASN A 1 202 ? 8.712 5.785 -13.406 1.00 88.62 202 ASN A C 1
ATOM 1597 O O . ASN A 1 202 ? 7.612 5.941 -12.886 1.00 88.62 202 ASN A O 1
ATOM 1601 N N . ASP A 1 203 ? 8.873 5.187 -14.585 1.00 89.81 203 ASP A N 1
ATOM 1602 C CA . ASP A 1 203 ? 7.753 4.802 -15.439 1.00 89.81 203 ASP A CA 1
ATOM 1603 C C . ASP A 1 203 ? 6.937 3.663 -14.806 1.00 89.81 203 ASP A C 1
ATOM 1605 O O . ASP A 1 203 ? 5.704 3.700 -14.817 1.00 89.81 203 ASP A O 1
ATOM 1609 N N . LEU A 1 204 ? 7.606 2.700 -14.158 1.00 89.62 204 LEU A N 1
ATOM 1610 C CA . LEU A 1 204 ? 6.952 1.664 -13.357 1.00 89.62 204 LEU A CA 1
ATOM 1611 C C . LEU A 1 204 ? 6.170 2.266 -12.179 1.00 89.62 204 LEU A C 1
ATOM 1613 O O . LEU A 1 204 ? 5.043 1.850 -11.900 1.00 89.62 204 LEU A O 1
ATOM 1617 N N . PHE A 1 205 ? 6.747 3.254 -11.489 1.00 86.69 205 PHE A N 1
ATOM 1618 C CA . PHE A 1 205 ? 6.089 3.933 -10.376 1.00 86.69 205 PHE A CA 1
ATOM 1619 C C . PHE A 1 205 ? 4.842 4.697 -10.813 1.00 86.69 205 PHE A C 1
ATOM 1621 O O . PHE A 1 205 ? 3.790 4.564 -10.184 1.00 86.69 205 PHE A O 1
ATOM 1628 N N . ASP A 1 206 ? 4.929 5.436 -11.915 1.00 87.50 206 ASP A N 1
ATOM 1629 C CA . ASP A 1 206 ? 3.801 6.176 -12.477 1.00 87.50 206 ASP A CA 1
ATOM 1630 C C . ASP A 1 206 ? 2.699 5.230 -12.987 1.00 87.50 206 ASP A C 1
ATOM 1632 O O . ASP A 1 206 ? 1.506 5.524 -12.839 1.00 87.50 206 ASP A O 1
ATOM 1636 N N . ALA A 1 207 ? 3.068 4.059 -13.523 1.00 88.50 207 ALA A N 1
ATOM 1637 C CA . ALA A 1 207 ? 2.120 3.010 -13.896 1.00 88.50 207 ALA A CA 1
ATOM 1638 C C . ALA A 1 207 ? 1.379 2.435 -12.676 1.00 88.50 207 ALA A C 1
ATOM 1640 O O . ALA A 1 207 ? 0.155 2.285 -12.705 1.00 88.50 207 ALA A O 1
ATOM 1641 N N . CYS A 1 208 ? 2.095 2.184 -11.576 1.00 86.00 208 CYS A N 1
ATOM 1642 C CA . CYS A 1 208 ? 1.534 1.604 -10.352 1.00 86.00 208 CYS A CA 1
ATOM 1643 C C . CYS A 1 208 ? 0.815 2.620 -9.444 1.00 86.00 208 CYS A C 1
ATOM 1645 O O . CYS A 1 208 ? 0.139 2.220 -8.497 1.00 86.00 208 CYS A O 1
ATOM 1647 N N . ASN A 1 209 ? 0.930 3.928 -9.701 1.00 84.00 209 ASN A N 1
ATOM 1648 C CA . ASN A 1 209 ? 0.368 4.978 -8.841 1.00 84.00 209 ASN A CA 1
ATOM 1649 C C . ASN A 1 209 ? -0.661 5.880 -9.551 1.00 84.00 209 ASN A C 1
ATOM 1651 O O . ASN A 1 209 ? -0.927 7.000 -9.110 1.00 84.00 209 ASN A O 1
ATOM 1655 N N . GLY A 1 210 ? -1.291 5.395 -10.627 1.00 85.56 210 GLY A N 1
ATOM 1656 C CA . GLY A 1 210 ? -2.367 6.110 -11.320 1.00 85.56 210 GLY A CA 1
ATOM 1657 C C . GLY A 1 210 ? -3.574 6.382 -10.409 1.00 85.56 210 GLY A C 1
ATOM 1658 O O . GLY A 1 210 ? -4.212 5.452 -9.911 1.00 85.56 210 GLY A O 1
ATOM 1659 N N . ARG A 1 211 ? -3.892 7.666 -10.179 1.00 82.94 211 ARG A N 1
ATOM 1660 C CA . ARG A 1 211 ? -4.981 8.119 -9.277 1.00 82.94 211 ARG A CA 1
ATOM 1661 C C . ARG A 1 211 ? -6.153 8.793 -9.989 1.00 82.94 211 ARG A C 1
ATOM 1663 O O . ARG A 1 211 ? -7.209 8.960 -9.378 1.00 82.94 211 ARG A O 1
ATOM 1670 N N . ILE A 1 212 ? -5.981 9.168 -11.254 1.00 84.62 212 ILE A N 1
ATOM 1671 C CA . ILE A 1 212 ? -7.019 9.783 -12.088 1.00 84.62 212 ILE A CA 1
ATOM 1672 C C . ILE A 1 212 ? -7.430 8.834 -13.223 1.00 84.62 212 ILE A C 1
ATOM 1674 O O . ILE A 1 212 ? -6.608 8.025 -13.647 1.00 84.62 212 ILE A O 1
ATOM 1678 N N . PRO A 1 213 ? -8.664 8.932 -13.753 1.00 85.62 213 PRO A N 1
ATOM 1679 C CA . PRO A 1 213 ? -9.147 8.059 -14.830 1.00 85.62 213 PRO A CA 1
ATOM 1680 C C . PRO A 1 213 ? -8.259 8.035 -16.081 1.00 85.62 213 PRO A C 1
ATOM 1682 O O . PRO A 1 213 ? -8.096 6.988 -16.704 1.00 85.62 213 PRO A O 1
ATOM 1685 N N . MET A 1 214 ? -7.655 9.177 -16.428 1.00 85.56 214 MET A N 1
ATOM 1686 C CA . MET A 1 214 ? -6.708 9.285 -17.546 1.00 85.56 214 MET A CA 1
ATOM 1687 C C . MET A 1 214 ? -5.447 8.446 -17.329 1.00 85.56 214 MET A C 1
ATOM 1689 O O . MET A 1 214 ? -4.883 7.918 -18.281 1.00 85.56 214 MET A O 1
ATOM 1693 N N . ASP A 1 215 ? -5.037 8.299 -16.071 1.00 85.38 215 ASP A N 1
ATOM 1694 C CA . ASP A 1 215 ? -3.864 7.538 -15.669 1.00 85.38 215 ASP A CA 1
ATOM 1695 C C . ASP A 1 215 ? -4.173 6.088 -15.305 1.00 85.38 215 ASP A C 1
ATOM 1697 O O . ASP A 1 215 ? -3.251 5.363 -14.928 1.00 85.38 215 ASP A O 1
ATOM 1701 N N . GLY A 1 216 ? -5.440 5.681 -15.400 1.00 87.12 216 GLY A N 1
ATOM 1702 C CA . GLY A 1 216 ? -5.889 4.346 -15.048 1.00 87.12 216 GLY A CA 1
ATOM 1703 C C . GLY A 1 216 ? -5.213 3.266 -15.888 1.00 87.12 216 GLY A C 1
ATOM 1704 O O . GLY A 1 216 ? -5.011 3.411 -17.097 1.00 87.12 216 GLY A O 1
ATOM 1705 N N . LEU A 1 217 ? -4.884 2.162 -15.229 1.00 89.94 217 LEU A N 1
ATOM 1706 C CA . LEU A 1 217 ? -4.346 0.976 -15.866 1.00 89.94 217 LEU A CA 1
ATOM 1707 C C . LEU A 1 217 ? -5.459 0.288 -16.663 1.00 89.94 217 LEU A C 1
ATOM 1709 O O . LEU A 1 217 ? -6.593 0.179 -16.197 1.00 89.94 217 LEU A O 1
ATOM 1713 N N . ARG A 1 218 ? -5.140 -0.139 -17.882 1.00 91.69 218 ARG A N 1
ATOM 1714 C CA . ARG A 1 218 ? -6.045 -0.871 -18.775 1.00 91.69 218 ARG A CA 1
ATOM 1715 C C . ARG A 1 218 ? -5.267 -2.029 -19.390 1.00 91.69 218 ARG A C 1
ATOM 1717 O O . ARG A 1 218 ? -4.062 -1.844 -19.586 1.00 91.69 218 ARG A O 1
ATOM 1724 N N . PRO A 1 219 ? -5.915 -3.156 -19.719 1.00 90.19 219 PRO A N 1
ATOM 1725 C CA . PRO A 1 219 ? -5.268 -4.223 -20.471 1.00 90.19 219 PRO A CA 1
ATOM 1726 C C . PRO A 1 219 ? -4.613 -3.661 -21.738 1.00 90.19 219 PRO A C 1
ATOM 1728 O O . PRO A 1 219 ? -5.170 -2.766 -22.375 1.00 90.19 219 PRO A O 1
ATOM 1731 N N . GLU A 1 220 ? -3.405 -4.133 -22.048 1.00 87.00 220 GLU A N 1
ATOM 1732 C CA . GLU A 1 220 ? -2.638 -3.796 -23.262 1.00 87.00 220 GLU A CA 1
ATOM 1733 C C . GLU A 1 220 ? -2.226 -2.318 -23.441 1.00 87.00 220 GLU A C 1
ATOM 1735 O O . GLU A 1 220 ? -1.592 -1.957 -24.438 1.00 87.00 220 GLU A O 1
ATOM 1740 N N . ASN A 1 221 ? -2.515 -1.445 -22.471 1.00 91.00 221 ASN A N 1
ATOM 1741 C CA . ASN A 1 221 ? -2.032 -0.063 -22.475 1.00 91.00 221 ASN A CA 1
ATOM 1742 C C . ASN A 1 221 ? -0.495 -0.020 -22.342 1.00 91.00 221 ASN A C 1
ATOM 1744 O O . ASN A 1 221 ? 0.115 -0.917 -21.767 1.00 91.00 221 ASN A O 1
ATOM 1748 N N . ALA A 1 222 ? 0.142 1.070 -22.773 1.00 91.62 222 ALA A N 1
ATOM 1749 C CA . ALA A 1 222 ? 1.567 1.325 -22.564 1.00 91.62 222 ALA A CA 1
ATOM 1750 C C . ALA A 1 222 ? 1.996 1.124 -21.097 1.00 91.62 222 ALA A C 1
ATOM 1752 O O . ALA A 1 222 ? 3.014 0.496 -20.836 1.00 91.62 222 ALA A O 1
ATOM 1753 N N . LYS A 1 223 ? 1.186 1.581 -20.129 1.00 91.38 223 LYS A N 1
ATOM 1754 C CA . LYS A 1 223 ? 1.443 1.370 -18.689 1.00 91.38 223 LYS A CA 1
ATOM 1755 C C . LYS A 1 223 ? 1.391 -0.103 -18.269 1.00 91.38 223 LYS A C 1
ATOM 1757 O O . LYS A 1 223 ? 2.124 -0.498 -17.373 1.00 91.38 223 LYS A O 1
ATOM 1762 N N . TYR A 1 224 ? 0.525 -0.892 -18.904 1.00 92.06 224 TYR A N 1
ATOM 1763 C CA . TYR A 1 224 ? 0.409 -2.332 -18.666 1.00 92.06 224 TYR A CA 1
ATOM 1764 C C . TYR A 1 224 ? 1.656 -3.049 -19.186 1.00 92.06 224 TYR A C 1
ATOM 1766 O O . TYR A 1 224 ? 2.299 -3.769 -18.429 1.00 92.06 224 TYR A O 1
ATOM 1774 N N . LYS A 1 225 ? 2.081 -2.709 -20.409 1.00 93.19 225 LYS A N 1
ATOM 1775 C CA . LYS A 1 225 ? 3.310 -3.231 -21.022 1.00 93.19 225 LYS A CA 1
ATOM 1776 C C . LYS A 1 225 ? 4.563 -2.887 -20.223 1.00 93.19 225 LYS A C 1
ATOM 1778 O O . LYS A 1 225 ? 5.392 -3.753 -20.022 1.00 93.19 225 LYS A O 1
ATOM 1783 N N . ILE A 1 226 ? 4.672 -1.673 -19.673 1.00 92.19 226 ILE A N 1
ATOM 1784 C CA . ILE A 1 226 ? 5.795 -1.302 -18.788 1.00 92.19 226 ILE A CA 1
ATOM 1785 C C . ILE A 1 226 ? 5.906 -2.260 -17.591 1.00 92.19 226 ILE A C 1
ATOM 1787 O O . ILE A 1 226 ? 7.011 -2.632 -17.200 1.00 92.19 226 ILE A O 1
ATOM 1791 N N . ILE A 1 227 ? 4.775 -2.656 -17.000 1.00 91.50 227 ILE A N 1
ATOM 1792 C CA . ILE A 1 227 ? 4.759 -3.593 -15.871 1.00 91.50 227 ILE A CA 1
ATOM 1793 C C . ILE A 1 227 ? 5.139 -5.008 -16.335 1.00 91.50 227 ILE A C 1
ATOM 1795 O O . ILE A 1 227 ? 5.922 -5.670 -15.655 1.00 91.50 227 ILE A O 1
ATOM 1799 N N . GLU A 1 228 ? 4.624 -5.457 -17.483 1.00 92.38 228 GLU A N 1
ATOM 1800 C CA . GLU A 1 228 ? 4.972 -6.752 -18.088 1.00 92.38 228 GLU A CA 1
ATOM 1801 C C . GLU A 1 228 ? 6.460 -6.841 -18.447 1.00 92.38 228 GLU A C 1
ATOM 1803 O O . GLU A 1 228 ? 7.135 -7.788 -18.047 1.00 92.38 228 GLU A O 1
ATOM 1808 N N . ASP A 1 229 ? 6.989 -5.827 -19.130 1.00 91.44 229 ASP A N 1
ATOM 1809 C CA . ASP A 1 229 ? 8.389 -5.732 -19.537 1.00 91.44 229 ASP A CA 1
ATOM 1810 C C . ASP A 1 229 ? 9.308 -5.709 -18.312 1.00 91.44 229 ASP A C 1
ATOM 1812 O O . ASP A 1 229 ? 10.343 -6.377 -18.287 1.00 91.44 229 ASP A O 1
ATOM 1816 N N . PHE A 1 230 ? 8.918 -4.981 -17.258 1.00 90.00 230 PHE A N 1
ATOM 1817 C CA . PHE A 1 230 ? 9.666 -4.970 -16.006 1.00 90.00 230 PHE A CA 1
ATOM 1818 C C . PHE A 1 230 ? 9.676 -6.351 -15.347 1.00 90.00 230 PHE A C 1
ATOM 1820 O O . PHE A 1 230 ? 10.736 -6.825 -14.948 1.00 90.00 230 PHE A O 1
ATOM 1827 N N . LEU A 1 231 ? 8.522 -7.021 -15.260 1.00 88.56 231 LEU A N 1
ATOM 1828 C CA . LEU A 1 231 ? 8.423 -8.381 -14.726 1.00 88.56 231 LEU A CA 1
ATOM 1829 C C . LEU A 1 231 ? 9.256 -9.386 -15.529 1.00 88.56 231 LEU A C 1
ATOM 1831 O O . LEU A 1 231 ? 9.899 -10.244 -14.929 1.00 88.56 231 LEU A O 1
ATOM 1835 N N . ALA A 1 232 ? 9.278 -9.265 -16.858 1.00 88.81 232 ALA A N 1
ATOM 1836 C CA . ALA A 1 232 ? 10.084 -10.110 -17.736 1.00 88.81 232 ALA A CA 1
ATOM 1837 C C . ALA A 1 232 ? 11.592 -9.847 -17.583 1.00 88.81 232 ALA A C 1
ATOM 1839 O O . ALA A 1 232 ? 12.396 -10.771 -17.699 1.00 88.81 232 ALA A O 1
ATOM 1840 N N . ALA A 1 233 ? 11.980 -8.601 -17.298 1.00 86.69 233 ALA A N 1
ATOM 1841 C CA . ALA A 1 233 ? 13.369 -8.214 -17.067 1.00 86.69 233 ALA A CA 1
ATOM 1842 C C . ALA A 1 233 ? 13.898 -8.611 -15.674 1.00 86.69 233 ALA A C 1
ATOM 1844 O O . ALA A 1 233 ? 15.113 -8.661 -15.481 1.00 86.69 233 ALA A O 1
ATOM 1845 N N . MET A 1 234 ? 13.018 -8.886 -14.703 1.00 84.44 234 MET A N 1
ATOM 1846 C CA . MET A 1 234 ? 13.409 -9.278 -13.346 1.00 84.44 234 MET A CA 1
ATOM 1847 C C . MET A 1 234 ? 14.049 -10.673 -13.324 1.00 84.44 234 MET A C 1
ATOM 1849 O O . MET A 1 234 ? 13.391 -11.683 -13.574 1.00 84.44 234 MET A O 1
ATOM 1853 N N . SER A 1 235 ? 15.317 -10.750 -12.914 1.00 79.56 235 SER A N 1
ATOM 1854 C CA . SER A 1 235 ? 16.049 -12.011 -12.780 1.00 79.56 235 SER A CA 1
ATOM 1855 C C . SER A 1 235 ? 16.137 -12.477 -11.319 1.00 79.56 235 SER A C 1
ATOM 1857 O O . SER A 1 235 ? 16.388 -11.680 -10.405 1.00 79.56 235 SER A O 1
ATOM 1859 N N . PRO A 1 236 ? 16.051 -13.794 -11.042 1.00 74.56 236 PRO A N 1
ATOM 1860 C CA . PRO A 1 236 ? 16.378 -14.352 -9.729 1.00 74.56 236 PRO A CA 1
ATOM 1861 C C . PRO A 1 236 ? 17.803 -14.035 -9.236 1.00 74.56 236 PRO A C 1
ATOM 1863 O O . PRO A 1 236 ? 18.069 -14.207 -8.051 1.00 74.56 236 PRO A O 1
ATOM 1866 N N . SER A 1 237 ? 18.709 -13.572 -10.104 1.00 76.19 237 SER A N 1
ATOM 1867 C CA . SER A 1 237 ? 20.079 -13.177 -9.744 1.00 76.19 237 SER A CA 1
ATOM 1868 C C . SER A 1 237 ? 20.236 -11.714 -9.312 1.00 76.19 237 SER A C 1
ATOM 1870 O O . SER A 1 237 ? 21.318 -11.325 -8.880 1.00 76.19 237 SER A O 1
ATOM 1872 N N . ASP A 1 238 ? 19.200 -10.884 -9.441 1.00 77.31 238 ASP A N 1
ATOM 1873 C CA . ASP A 1 238 ? 19.290 -9.452 -9.138 1.00 77.31 238 ASP A CA 1
ATOM 1874 C C . ASP A 1 238 ? 19.557 -9.172 -7.651 1.00 77.31 238 ASP A C 1
ATOM 1876 O O . ASP A 1 238 ? 18.980 -9.806 -6.768 1.00 77.31 238 ASP A O 1
ATOM 1880 N N . THR A 1 239 ? 20.399 -8.186 -7.349 1.00 76.38 239 THR A N 1
ATOM 1881 C CA . THR A 1 239 ? 20.838 -7.886 -5.970 1.00 76.38 239 THR A CA 1
ATOM 1882 C C . THR A 1 239 ? 20.439 -6.493 -5.483 1.00 76.38 239 THR A C 1
ATOM 1884 O O . THR A 1 239 ? 20.836 -6.081 -4.398 1.00 76.38 239 THR A O 1
ATOM 1887 N N . TYR A 1 240 ? 19.634 -5.754 -6.254 1.00 74.50 240 TYR A N 1
ATOM 1888 C CA . TYR A 1 240 ? 19.242 -4.377 -5.918 1.00 74.50 240 TYR A CA 1
ATOM 1889 C C . TYR A 1 240 ? 18.179 -4.277 -4.808 1.00 74.50 240 TYR A C 1
ATOM 1891 O O . TYR A 1 240 ? 17.892 -3.184 -4.318 1.00 74.50 240 TYR A O 1
ATOM 1899 N N . ALA A 1 241 ? 17.575 -5.398 -4.413 1.00 72.75 241 ALA A N 1
ATOM 1900 C CA . ALA A 1 241 ? 16.582 -5.473 -3.353 1.00 72.75 241 ALA A CA 1
ATOM 1901 C C . ALA A 1 241 ? 16.795 -6.743 -2.523 1.00 72.75 241 ALA A C 1
ATOM 1903 O O . ALA A 1 241 ? 17.297 -7.747 -3.024 1.00 72.75 241 ALA A O 1
ATOM 1904 N N . SER A 1 242 ? 16.364 -6.717 -1.260 1.00 77.31 242 SER A N 1
ATOM 1905 C CA . SER A 1 242 ? 16.318 -7.940 -0.452 1.00 77.31 242 SER A CA 1
ATOM 1906 C C . SER A 1 242 ? 15.404 -8.984 -1.102 1.00 77.31 242 SER A C 1
ATOM 1908 O O . SER A 1 242 ? 14.410 -8.620 -1.736 1.00 77.31 242 SER A O 1
ATOM 1910 N N . ASP A 1 243 ? 15.664 -10.274 -0.875 1.00 79.06 243 ASP A N 1
ATOM 1911 C CA . ASP A 1 243 ? 14.824 -11.355 -1.419 1.00 79.06 243 ASP A CA 1
ATOM 1912 C C . ASP A 1 243 ? 13.345 -11.192 -1.044 1.00 79.06 243 ASP A C 1
ATOM 1914 O O . ASP A 1 243 ? 12.452 -11.498 -1.829 1.00 79.06 243 ASP A O 1
ATOM 1918 N N . GLN A 1 244 ? 13.080 -10.645 0.148 1.00 76.38 244 GLN A N 1
ATOM 1919 C CA . GLN A 1 244 ? 11.740 -10.255 0.579 1.00 76.38 244 GLN A CA 1
ATOM 1920 C C . GLN A 1 244 ? 11.089 -9.287 -0.400 1.00 76.38 244 GLN A C 1
ATOM 1922 O O . GLN A 1 244 ? 9.991 -9.524 -0.890 1.00 76.38 244 GLN A O 1
ATOM 1927 N N . THR A 1 245 ? 11.759 -8.162 -0.596 1.00 78.19 245 THR A N 1
ATOM 1928 C CA . THR A 1 245 ? 11.259 -7.027 -1.353 1.00 78.19 245 THR A CA 1
ATOM 1929 C C . THR A 1 245 ? 11.100 -7.402 -2.819 1.00 78.19 245 THR A C 1
ATOM 1931 O O . THR A 1 245 ? 10.118 -7.011 -3.439 1.00 78.19 245 THR A O 1
ATOM 1934 N N . PHE A 1 246 ? 12.019 -8.216 -3.341 1.00 81.88 246 PHE A N 1
ATOM 1935 C CA . PHE A 1 246 ? 11.971 -8.736 -4.699 1.00 81.88 246 PHE A CA 1
ATOM 1936 C C . PHE A 1 246 ? 10.738 -9.619 -4.931 1.00 81.88 246 PHE A C 1
ATOM 1938 O O . PHE A 1 246 ? 9.950 -9.343 -5.829 1.00 81.88 246 PHE A O 1
ATOM 1945 N N . VAL A 1 247 ? 10.515 -10.627 -4.078 1.00 83.69 247 VAL A N 1
ATOM 1946 C CA . VAL A 1 247 ? 9.356 -11.529 -4.208 1.00 83.69 247 VAL A CA 1
ATOM 1947 C C . VAL A 1 247 ? 8.043 -10.775 -4.014 1.00 83.69 247 VAL A C 1
ATOM 1949 O O . VAL A 1 247 ? 7.092 -10.976 -4.762 1.00 83.69 247 VAL A O 1
ATOM 1952 N N . SER A 1 248 ? 7.987 -9.874 -3.031 1.00 82.12 248 SER A N 1
ATOM 1953 C CA . SER A 1 248 ? 6.806 -9.042 -2.803 1.00 82.12 248 SER A CA 1
ATOM 1954 C C . SER A 1 248 ? 6.488 -8.144 -3.998 1.00 82.12 248 SER A C 1
ATOM 1956 O O . SER A 1 248 ? 5.315 -7.985 -4.317 1.00 82.12 248 SER A O 1
ATOM 1958 N N . LEU A 1 249 ? 7.503 -7.600 -4.679 1.00 84.00 249 LEU A N 1
ATOM 1959 C CA . LEU A 1 249 ? 7.304 -6.826 -5.900 1.00 84.00 249 LEU A CA 1
ATOM 1960 C C . LEU A 1 249 ? 6.735 -7.689 -7.029 1.00 84.00 249 LEU A C 1
ATOM 1962 O O . LEU A 1 249 ? 5.773 -7.272 -7.665 1.00 84.00 249 LEU A O 1
ATOM 1966 N N . GLN A 1 250 ? 7.288 -8.886 -7.242 1.00 87.00 250 GLN A N 1
ATOM 1967 C CA . GLN A 1 250 ? 6.783 -9.817 -8.255 1.00 87.00 250 GLN A CA 1
ATOM 1968 C C . GLN A 1 250 ? 5.305 -10.136 -8.016 1.00 87.00 250 GLN A C 1
ATOM 1970 O O . GLN A 1 250 ? 4.487 -9.936 -8.905 1.00 87.00 250 GLN A O 1
ATOM 1975 N N . VAL A 1 251 ? 4.947 -10.521 -6.785 1.00 87.94 251 VAL A N 1
ATOM 1976 C CA . VAL A 1 251 ? 3.554 -10.793 -6.396 1.00 87.94 251 VAL A CA 1
ATOM 1977 C C . VAL A 1 251 ? 2.658 -9.573 -6.634 1.00 87.94 251 VAL A C 1
ATOM 1979 O O . VAL A 1 251 ? 1.588 -9.719 -7.215 1.00 87.94 251 VAL A O 1
ATOM 1982 N N . THR A 1 252 ? 3.088 -8.367 -6.243 1.00 87.06 252 THR A N 1
ATOM 1983 C CA . THR A 1 252 ? 2.316 -7.131 -6.456 1.00 87.06 252 THR A CA 1
ATOM 1984 C C . THR A 1 252 ? 2.060 -6.849 -7.931 1.00 87.06 252 THR A C 1
ATOM 1986 O O . THR A 1 252 ? 0.925 -6.552 -8.302 1.00 87.06 252 THR A O 1
ATOM 1989 N N . LEU A 1 253 ? 3.099 -6.901 -8.767 1.00 89.44 253 LEU A N 1
ATOM 1990 C CA . LEU A 1 253 ? 2.981 -6.572 -10.185 1.00 89.44 253 LEU A CA 1
ATOM 1991 C C . LEU A 1 253 ? 2.136 -7.621 -10.919 1.00 89.44 253 LEU A C 1
ATOM 1993 O O . LEU A 1 253 ? 1.231 -7.242 -11.659 1.00 89.44 253 LEU A O 1
ATOM 1997 N N . THR A 1 254 ? 2.345 -8.913 -10.643 1.00 90.88 254 THR A N 1
ATOM 1998 C CA . THR A 1 254 ? 1.516 -9.999 -11.191 1.00 90.88 254 THR A CA 1
ATOM 1999 C C . THR A 1 254 ? 0.053 -9.838 -10.772 1.00 90.88 254 THR A C 1
ATOM 2001 O O . THR A 1 254 ? -0.829 -9.813 -11.628 1.00 90.88 254 THR A O 1
ATOM 2004 N N . SER A 1 255 ? -0.215 -9.599 -9.483 1.00 90.00 255 SER A N 1
ATOM 2005 C CA . SER A 1 255 ? -1.571 -9.320 -8.991 1.00 90.00 255 SER A CA 1
ATOM 2006 C C . SER A 1 255 ? -2.211 -8.114 -9.653 1.00 90.00 255 SER A C 1
ATOM 2008 O O . SER A 1 255 ? -3.404 -8.145 -9.930 1.00 90.00 255 SER A O 1
ATOM 2010 N N . LEU A 1 256 ? -1.458 -7.042 -9.906 1.00 89.50 256 LEU A N 1
ATOM 2011 C CA . LEU A 1 256 ? -2.003 -5.846 -10.537 1.00 89.50 256 LEU A CA 1
ATOM 2012 C C . LEU A 1 256 ? -2.402 -6.109 -11.997 1.00 89.50 256 LEU A C 1
ATOM 2014 O O . LEU A 1 256 ? -3.461 -5.640 -12.425 1.00 89.50 256 LEU A O 1
ATOM 2018 N N . LEU A 1 257 ? -1.597 -6.871 -12.744 1.00 91.44 257 LEU A N 1
ATOM 2019 C CA . LEU A 1 257 ? -1.899 -7.259 -14.124 1.00 91.44 257 LEU A CA 1
ATOM 2020 C C . LEU A 1 257 ? -3.132 -8.166 -14.202 1.00 91.44 257 LEU A C 1
ATOM 2022 O O . LEU A 1 257 ? -4.042 -7.887 -14.987 1.00 91.44 257 LEU A O 1
ATOM 2026 N N . GLU A 1 258 ? -3.190 -9.204 -13.365 1.00 91.75 258 GLU A N 1
ATOM 2027 C CA . GLU A 1 258 ? -4.300 -10.164 -13.333 1.00 91.75 258 GLU A CA 1
ATOM 2028 C C . GLU A 1 258 ? -5.598 -9.530 -12.829 1.00 91.75 258 GLU A C 1
ATOM 2030 O O . GLU A 1 258 ? -6.655 -9.711 -13.436 1.00 91.75 258 GLU A O 1
ATOM 2035 N N . LEU A 1 259 ? -5.524 -8.710 -11.775 1.00 89.81 259 LEU A N 1
ATOM 2036 C CA . LEU A 1 259 ? -6.669 -7.951 -11.275 1.00 89.81 259 LEU A CA 1
ATOM 2037 C C . LEU A 1 259 ? -7.202 -6.997 -12.346 1.00 89.81 259 LEU A C 1
ATOM 2039 O O . LEU A 1 259 ? -8.414 -6.878 -12.514 1.00 89.81 259 LEU A O 1
ATOM 2043 N N . THR A 1 260 ? -6.314 -6.321 -13.080 1.00 91.06 260 THR A N 1
ATOM 2044 C CA . THR A 1 260 ? -6.718 -5.417 -14.165 1.00 91.06 260 THR A CA 1
ATOM 2045 C C . THR A 1 260 ? -7.385 -6.179 -15.297 1.00 91.06 260 THR A C 1
ATOM 2047 O O . THR A 1 260 ? -8.437 -5.756 -15.770 1.00 91.06 260 THR A O 1
ATOM 2050 N N . HIS A 1 261 ? -6.827 -7.322 -15.694 1.00 92.12 261 HIS A N 1
ATOM 2051 C CA . HIS A 1 261 ? -7.436 -8.184 -16.698 1.00 92.12 261 HIS A CA 1
ATOM 2052 C C . HIS A 1 261 ? -8.829 -8.658 -16.255 1.00 92.12 261 HIS A C 1
ATOM 2054 O O . HIS A 1 261 ? -9.794 -8.505 -16.999 1.00 92.12 261 HIS A O 1
ATOM 2060 N N . TYR A 1 262 ? -8.971 -9.154 -15.022 1.00 90.75 262 TYR A N 1
ATOM 2061 C CA . TYR A 1 262 ? -10.255 -9.601 -14.478 1.00 90.75 262 TYR A CA 1
ATOM 2062 C C . TYR A 1 262 ? -11.289 -8.466 -14.410 1.00 90.75 262 TYR A C 1
ATOM 2064 O O . TYR A 1 262 ? -12.401 -8.595 -14.922 1.00 90.75 262 TYR A O 1
ATOM 2072 N N . LEU A 1 263 ? -10.932 -7.321 -13.823 1.00 89.94 263 LEU A N 1
ATOM 2073 C CA . LEU A 1 263 ? -11.859 -6.199 -13.673 1.00 89.94 263 LEU A CA 1
ATOM 2074 C C . LEU A 1 263 ? -12.282 -5.617 -15.025 1.00 89.94 263 LEU A C 1
ATOM 2076 O O . LEU A 1 263 ? -13.454 -5.284 -15.192 1.00 89.94 263 LEU A O 1
ATOM 2080 N N . CYS A 1 264 ? -11.365 -5.497 -15.985 1.00 91.25 264 CYS A N 1
ATOM 2081 C CA . CYS A 1 264 ? -11.677 -4.899 -17.277 1.00 91.25 264 CYS A CA 1
ATOM 2082 C C . CYS A 1 264 ? -12.367 -5.868 -18.240 1.00 91.25 264 CYS A C 1
ATOM 2084 O O . CYS A 1 264 ? -13.390 -5.505 -18.816 1.00 91.25 264 CYS A O 1
ATOM 2086 N N . ASN A 1 265 ? -11.859 -7.094 -18.383 1.00 92.06 265 ASN A N 1
ATOM 2087 C CA . ASN A 1 265 ? -12.336 -8.025 -19.409 1.00 92.06 265 ASN A CA 1
ATOM 2088 C C . ASN A 1 265 ? -13.493 -8.908 -18.926 1.00 92.06 265 ASN A C 1
ATOM 2090 O O . ASN A 1 265 ? -14.352 -9.255 -19.729 1.00 92.06 265 ASN A O 1
ATOM 2094 N N . VAL A 1 266 ? -13.537 -9.269 -17.636 1.00 88.94 266 VAL A N 1
ATOM 2095 C CA . VAL A 1 266 ? -14.594 -10.141 -17.086 1.00 88.94 266 VAL A CA 1
ATOM 2096 C C . VAL A 1 266 ? -15.740 -9.318 -16.504 1.00 88.94 266 VAL A C 1
ATOM 2098 O O . VAL A 1 266 ? -16.899 -9.571 -16.815 1.00 88.94 266 VAL A O 1
ATOM 2101 N N . ILE A 1 267 ? -15.431 -8.318 -15.671 1.00 88.44 267 ILE A N 1
ATOM 2102 C CA . ILE A 1 267 ? -16.464 -7.502 -15.006 1.00 88.44 267 ILE A CA 1
ATOM 2103 C C . ILE A 1 267 ? -16.932 -6.321 -15.874 1.00 88.44 267 ILE A C 1
ATOM 2105 O O . ILE A 1 267 ? -18.055 -5.848 -15.708 1.00 88.44 267 ILE A O 1
ATOM 2109 N N . GLY A 1 268 ? -16.099 -5.847 -16.809 1.00 88.88 268 GLY A N 1
ATOM 2110 C CA . GLY A 1 268 ? -16.442 -4.758 -17.731 1.00 88.88 268 GLY A CA 1
ATOM 2111 C C . GLY A 1 268 ? -16.075 -3.349 -17.247 1.00 88.88 268 GLY A C 1
ATOM 2112 O O . GLY A 1 268 ? -16.666 -2.368 -17.699 1.00 88.88 268 GLY A O 1
ATOM 2113 N N . TYR A 1 269 ? -15.118 -3.200 -16.324 1.00 88.56 269 TYR A N 1
ATOM 2114 C CA . TYR A 1 269 ? -14.608 -1.880 -15.931 1.00 88.56 269 TYR A CA 1
ATOM 2115 C C . TYR A 1 269 ? -13.704 -1.262 -17.010 1.00 88.56 269 TYR A C 1
ATOM 2117 O O . TYR A 1 269 ? -12.867 -1.926 -17.606 1.00 88.56 269 TYR A O 1
ATOM 2125 N N . HIS A 1 270 ? -13.784 0.054 -17.219 1.00 88.75 270 HIS A N 1
ATOM 2126 C CA . HIS A 1 270 ? -12.962 0.723 -18.241 1.00 88.75 270 HIS A CA 1
ATOM 2127 C C . HIS A 1 270 ? -11.474 0.852 -17.881 1.00 88.75 270 HIS A C 1
ATOM 2129 O O . HIS A 1 270 ? -10.634 0.976 -18.770 1.00 88.75 270 HIS A O 1
ATOM 2135 N N . TYR A 1 271 ? -11.152 0.924 -16.590 1.00 89.50 271 TYR A N 1
ATOM 2136 C CA . TYR A 1 271 ? -9.791 1.096 -16.086 1.00 89.50 271 TYR A CA 1
ATOM 2137 C C . TYR A 1 271 ? -9.709 0.728 -14.601 1.00 89.50 271 TYR A C 1
ATOM 2139 O O . TYR A 1 271 ? -10.712 0.745 -13.885 1.00 89.50 271 TYR A O 1
ATOM 2147 N N . VAL A 1 272 ? -8.489 0.493 -14.122 1.00 87.56 272 VAL A N 1
ATOM 2148 C CA . VAL A 1 272 ? -8.165 0.256 -12.711 1.00 87.56 272 VAL A CA 1
ATOM 2149 C C . VAL A 1 272 ? -7.232 1.351 -12.198 1.00 87.56 272 VAL A C 1
ATOM 2151 O O . VAL A 1 272 ? -6.232 1.695 -12.823 1.00 87.56 272 VAL A O 1
ATOM 2154 N N . LEU A 1 273 ? -7.554 1.934 -11.042 1.00 86.81 273 LEU A N 1
ATOM 2155 C CA . LEU A 1 273 ? -6.717 2.952 -10.400 1.00 86.81 273 LEU A CA 1
ATOM 2156 C C . LEU A 1 273 ? -5.727 2.285 -9.445 1.00 86.81 273 LEU A C 1
ATOM 2158 O O . LEU A 1 273 ? -6.008 2.164 -8.254 1.00 86.81 273 LEU A O 1
ATOM 2162 N N . ALA A 1 274 ? -4.568 1.877 -9.967 1.00 83.25 274 ALA A N 1
ATOM 2163 C CA . ALA A 1 274 ? -3.513 1.211 -9.198 1.00 83.25 274 ALA A CA 1
ATOM 2164 C C . ALA A 1 274 ? -3.069 2.022 -7.961 1.00 83.25 274 ALA A C 1
ATOM 2166 O O . ALA A 1 274 ? -2.814 1.461 -6.898 1.00 83.25 274 ALA A O 1
ATOM 2167 N N . GLY A 1 275 ? -3.113 3.359 -8.038 1.00 79.69 275 GLY A N 1
ATOM 2168 C CA . GLY A 1 275 ? -2.821 4.247 -6.911 1.00 79.69 275 GLY A CA 1
ATOM 2169 C C . GLY A 1 275 ? -3.845 4.210 -5.768 1.00 79.69 275 GLY A C 1
ATOM 2170 O O . GLY A 1 275 ? -3.656 4.924 -4.783 1.00 79.69 275 GLY A O 1
ATOM 2171 N N . LYS A 1 276 ? -4.931 3.433 -5.886 1.00 78.00 276 LYS A N 1
ATOM 2172 C CA . LYS A 1 276 ? -5.860 3.121 -4.788 1.00 78.00 276 LYS A CA 1
ATOM 2173 C C . LYS A 1 276 ? -5.577 1.778 -4.109 1.00 78.00 276 LYS A C 1
ATOM 2175 O O . LYS A 1 276 ? -6.186 1.516 -3.081 1.00 78.00 276 LYS A O 1
ATOM 2180 N N . CYS A 1 277 ? -4.692 0.953 -4.665 1.00 75.75 277 CYS A N 1
ATOM 2181 C CA . CYS A 1 277 ? -4.271 -0.333 -4.101 1.00 75.75 277 CYS A CA 1
ATOM 2182 C C . CYS A 1 277 ? -3.101 -0.151 -3.116 1.00 75.75 277 CYS A C 1
ATOM 2184 O O . CYS A 1 277 ? -2.098 -0.862 -3.189 1.00 75.75 277 CYS A O 1
ATOM 2186 N N . ASN A 1 278 ? -3.184 0.872 -2.260 1.00 73.44 278 ASN A N 1
ATOM 2187 C CA . ASN A 1 278 ? -2.170 1.198 -1.264 1.00 73.44 278 ASN A CA 1
ATOM 2188 C C . ASN A 1 278 ? -2.794 1.484 0.102 1.00 73.44 278 ASN A C 1
ATOM 2190 O O . ASN A 1 278 ? -3.907 1.992 0.205 1.00 73.44 278 ASN A O 1
ATOM 2194 N N . GLN A 1 279 ? -1.990 1.281 1.147 1.00 74.94 279 GLN A N 1
ATOM 2195 C CA . GLN A 1 279 ? -2.386 1.507 2.537 1.00 74.94 279 GLN A CA 1
ATOM 2196 C C . GLN A 1 279 ? -2.445 2.992 2.951 1.00 74.94 279 GLN A C 1
ATOM 2198 O O . GLN A 1 279 ? -2.650 3.287 4.132 1.00 74.94 279 GLN A O 1
ATOM 2203 N N . ASP A 1 280 ? -2.280 3.949 2.025 1.00 75.69 280 ASP A N 1
ATOM 2204 C CA . ASP A 1 280 ? -2.362 5.388 2.327 1.00 75.69 280 ASP A CA 1
ATOM 2205 C C . ASP A 1 280 ? -3.648 5.757 3.096 1.00 75.69 280 ASP A C 1
ATOM 2207 O O . ASP A 1 280 ? -3.584 6.603 3.993 1.00 75.69 280 ASP A O 1
ATOM 2211 N N . PRO A 1 281 ? -4.836 5.191 2.786 1.00 78.00 281 PRO A N 1
ATOM 2212 C CA . PRO A 1 281 ? -6.047 5.462 3.551 1.00 78.00 281 PRO A CA 1
ATOM 2213 C C . PRO A 1 281 ? -5.950 5.038 5.018 1.00 78.00 281 PRO A C 1
ATOM 2215 O O . PRO A 1 281 ? -6.458 5.746 5.888 1.00 78.00 281 PRO A O 1
ATOM 2218 N N . LEU A 1 282 ? -5.276 3.921 5.299 1.00 80.94 282 LEU A N 1
ATOM 2219 C CA . LEU A 1 282 ? -5.057 3.429 6.656 1.00 80.94 282 LEU A CA 1
ATOM 2220 C C . LEU A 1 282 ? -4.080 4.338 7.417 1.00 80.94 282 LEU A C 1
ATOM 2222 O O . LEU A 1 282 ? -4.340 4.706 8.563 1.00 80.94 282 LEU A O 1
ATOM 2226 N N . GLU A 1 283 ? -3.002 4.788 6.772 1.00 81.31 283 GLU A N 1
ATOM 2227 C CA . GLU A 1 283 ? -2.072 5.756 7.369 1.00 81.31 283 GLU A CA 1
ATOM 2228 C C . GLU A 1 283 ? -2.752 7.106 7.646 1.00 81.31 283 GLU A C 1
ATOM 2230 O O . GLU A 1 283 ? -2.593 7.682 8.726 1.00 81.31 283 GLU A O 1
ATOM 2235 N N . LYS A 1 284 ? -3.587 7.586 6.716 1.00 81.69 284 LYS A N 1
ATOM 2236 C CA . LYS A 1 284 ? -4.413 8.789 6.909 1.00 81.69 284 LYS A CA 1
ATOM 2237 C C . LYS A 1 284 ? -5.408 8.621 8.050 1.00 81.69 284 LYS A C 1
ATOM 2239 O O . LYS A 1 284 ? -5.616 9.571 8.801 1.00 81.69 284 LYS A O 1
ATOM 2244 N N . PHE A 1 285 ? -5.999 7.436 8.205 1.00 84.81 285 PHE A N 1
ATOM 2245 C CA . PHE A 1 285 ? -6.867 7.124 9.336 1.00 84.81 285 PHE A CA 1
ATOM 2246 C C . PHE A 1 285 ? -6.107 7.256 10.661 1.00 84.81 285 PHE A C 1
ATOM 2248 O O . PHE A 1 285 ? -6.559 7.977 11.549 1.00 84.81 285 PHE A O 1
ATOM 2255 N N . PHE A 1 286 ? -4.918 6.661 10.782 1.00 86.38 286 PHE A N 1
ATOM 2256 C CA . PHE A 1 286 ? -4.099 6.825 11.986 1.00 86.38 286 PHE A CA 1
ATOM 2257 C C . PHE A 1 286 ? -3.682 8.282 12.218 1.00 86.38 286 PHE A C 1
ATOM 2259 O O . PHE A 1 286 ? -3.742 8.753 13.352 1.00 86.38 286 PHE A O 1
ATOM 2266 N N . GLY A 1 287 ? -3.327 9.026 11.167 1.00 85.25 287 GLY A N 1
ATOM 2267 C CA . GLY A 1 287 ? -3.046 10.462 11.262 1.00 85.25 287 GLY A CA 1
ATOM 2268 C C . GLY A 1 287 ? -4.242 11.266 11.782 1.00 85.25 287 GLY A C 1
ATOM 2269 O O . GLY A 1 287 ? -4.084 12.115 12.661 1.00 85.25 287 GLY A O 1
ATOM 2270 N N . LEU A 1 288 ? -5.450 10.951 11.306 1.00 83.19 288 LEU A N 1
ATOM 2271 C CA . LEU A 1 288 ? -6.693 11.557 11.778 1.00 83.19 288 LEU A CA 1
ATOM 2272 C C . LEU A 1 288 ? -6.935 11.248 13.259 1.00 83.19 288 LEU A C 1
ATOM 2274 O O . LEU A 1 288 ? -7.202 12.167 14.030 1.00 83.19 288 LEU A O 1
ATOM 2278 N N . VAL A 1 289 ? -6.778 9.989 13.676 1.00 86.19 289 VAL A N 1
ATOM 2279 C CA . VAL A 1 289 ? -6.928 9.588 15.081 1.00 86.19 289 VAL A CA 1
ATOM 2280 C C . VAL A 1 289 ? -5.957 10.357 15.983 1.00 86.19 289 VAL A C 1
ATOM 2282 O O . VAL A 1 289 ? -6.377 10.920 16.992 1.00 86.19 289 VAL A O 1
ATOM 2285 N N . ARG A 1 290 ? -4.677 10.452 15.597 1.00 85.19 290 ARG A N 1
ATOM 2286 C CA . ARG A 1 290 ? -3.662 11.207 16.354 1.00 85.19 290 ARG A CA 1
ATOM 2287 C C . ARG A 1 290 ? -3.969 12.705 16.414 1.00 85.19 290 ARG A C 1
ATOM 2289 O O . ARG A 1 290 ? -3.681 13.342 17.419 1.00 85.19 290 ARG A O 1
ATOM 2296 N N . SER A 1 291 ? -4.597 13.268 15.379 1.00 82.56 291 SER A N 1
ATOM 2297 C CA . SER A 1 291 ? -4.944 14.697 15.340 1.00 82.56 291 SER A CA 1
ATOM 2298 C C . SER A 1 291 ? -5.973 15.118 16.401 1.00 82.56 291 SER A C 1
ATOM 2300 O O . SER A 1 291 ? -6.010 16.290 16.793 1.00 82.56 291 SER A O 1
ATOM 2302 N N . PHE A 1 292 ? -6.789 14.177 16.893 1.00 80.00 292 PHE A N 1
ATOM 2303 C CA . PHE A 1 292 ? -7.760 14.438 17.958 1.00 80.00 292 PHE A CA 1
ATOM 2304 C C . PHE A 1 292 ? -7.126 14.527 19.347 1.00 80.00 292 PHE A C 1
ATOM 2306 O O . PHE A 1 292 ? -7.718 15.151 20.218 1.00 80.00 292 PHE A O 1
ATOM 2313 N N . GLY A 1 293 ? -5.920 13.991 19.549 1.00 70.94 293 GLY A N 1
ATOM 2314 C CA . GLY A 1 293 ? -5.173 14.160 20.801 1.00 70.94 293 GLY A CA 1
ATOM 2315 C C . GLY A 1 293 ? -4.506 15.537 20.951 1.00 70.94 293 GLY A C 1
ATOM 2316 O O . GLY A 1 293 ? -3.913 15.847 21.980 1.00 70.94 293 GLY A O 1
ATOM 2317 N N . GLY A 1 294 ? -4.618 16.411 19.943 1.00 72.19 294 GLY A N 1
ATOM 2318 C CA . GLY A 1 294 ? -3.998 17.734 19.979 1.00 72.19 294 GLY A CA 1
ATOM 2319 C C . GLY A 1 294 ? -2.473 17.627 19.929 1.00 72.19 294 GLY A C 1
ATOM 2320 O O . GLY A 1 294 ? -1.932 17.172 18.925 1.00 72.19 294 GLY A O 1
ATOM 2321 N N . ASN A 1 295 ? -1.800 18.073 20.993 1.00 66.88 295 ASN A N 1
ATOM 2322 C CA . ASN A 1 295 ? -0.345 17.952 21.130 1.00 66.88 295 ASN A CA 1
ATOM 2323 C C . ASN A 1 295 ? 0.083 16.576 21.670 1.00 66.88 295 ASN A C 1
ATOM 2325 O O . ASN A 1 295 ? 1.231 16.187 21.465 1.00 66.88 295 ASN A O 1
ATOM 2329 N N . ASP A 1 296 ? -0.828 15.825 22.301 1.00 68.56 296 ASP A N 1
ATOM 2330 C CA . ASP A 1 296 ? -0.599 14.423 22.637 1.00 68.56 296 ASP A CA 1
ATOM 2331 C C . ASP A 1 296 ? -0.974 13.544 21.437 1.00 68.56 296 ASP A C 1
ATOM 2333 O O . ASP A 1 296 ? -2.124 13.162 21.224 1.00 68.56 296 ASP A O 1
ATOM 2337 N N . CYS A 1 297 ? 0.012 13.252 20.592 1.00 69.50 297 CYS A N 1
ATOM 2338 C CA . CYS A 1 297 ? -0.196 12.470 19.378 1.00 69.50 297 CYS A CA 1
ATOM 2339 C C . CYS A 1 297 ? -0.253 10.947 19.616 1.00 69.50 297 CYS A C 1
ATOM 2341 O O . CYS A 1 297 ? -0.288 10.193 18.639 1.00 69.50 297 CYS A O 1
ATOM 2343 N N . HIS A 1 298 ? -0.289 10.489 20.875 1.00 79.81 298 HIS A N 1
ATOM 2344 C CA . HIS A 1 298 ? -0.310 9.073 21.250 1.00 79.81 298 HIS A CA 1
ATOM 2345 C C . HIS A 1 298 ? -1.566 8.736 22.071 1.00 79.81 298 HIS A C 1
ATOM 2347 O O . HIS A 1 298 ? -1.518 8.680 23.297 1.00 79.81 298 HIS A O 1
ATOM 2353 N N . PRO A 1 299 ? -2.713 8.472 21.416 1.00 80.38 299 PRO A N 1
ATOM 2354 C CA . PRO A 1 299 ? -3.940 8.152 22.133 1.00 80.38 299 PRO A CA 1
ATOM 2355 C C . PRO A 1 299 ? -3.778 6.869 22.954 1.00 80.38 299 PRO A C 1
ATOM 2357 O O . PRO A 1 299 ? -3.286 5.854 22.456 1.00 80.38 299 PRO A O 1
ATOM 2360 N N . THR A 1 300 ? -4.280 6.887 24.190 1.00 81.38 300 THR A N 1
ATOM 2361 C CA . THR A 1 300 ? -4.439 5.661 24.981 1.00 81.38 300 THR A CA 1
ATOM 2362 C C . THR A 1 300 ? -5.396 4.698 24.283 1.00 81.38 300 THR A C 1
ATOM 2364 O O . THR A 1 300 ? -6.230 5.107 23.467 1.00 81.38 300 THR A O 1
ATOM 2367 N N . ALA A 1 301 ? -5.342 3.416 24.648 1.00 80.44 301 ALA A N 1
ATOM 2368 C CA . ALA A 1 301 ? -6.255 2.422 24.100 1.00 80.44 301 ALA A CA 1
ATOM 2369 C C . ALA A 1 301 ? -7.723 2.863 24.273 1.00 80.44 301 ALA A C 1
ATOM 2371 O O . ALA A 1 301 ? -8.492 2.815 23.321 1.00 80.44 301 ALA A O 1
ATOM 2372 N N . THR A 1 302 ? -8.128 3.383 25.433 1.00 79.56 302 THR A N 1
ATOM 2373 C CA . THR A 1 302 ? -9.507 3.858 25.660 1.00 79.56 302 THR A CA 1
ATOM 2374 C C . THR A 1 302 ? -9.890 5.010 24.728 1.00 79.56 302 THR A C 1
ATOM 2376 O O . THR A 1 302 ? -10.930 4.947 24.067 1.00 79.56 302 THR A O 1
ATOM 2379 N N . SER A 1 303 ? -9.030 6.028 24.620 1.00 81.38 303 SER A N 1
ATOM 2380 C CA . SER A 1 303 ? -9.252 7.172 23.729 1.00 81.38 303 SER A CA 1
ATOM 2381 C C . SER A 1 303 ? -9.346 6.732 22.269 1.00 81.38 303 SER A C 1
ATOM 2383 O O . SER A 1 303 ? -10.235 7.179 21.545 1.00 81.38 303 SER A O 1
ATOM 2385 N N . PHE A 1 304 ? -8.492 5.793 21.852 1.00 85.88 304 PHE A N 1
ATOM 2386 C CA . PHE A 1 304 ? -8.524 5.218 20.514 1.00 85.88 304 PHE A CA 1
ATOM 2387 C C . PHE A 1 304 ? -9.876 4.559 20.201 1.00 85.88 304 PHE A C 1
ATOM 2389 O O . PHE A 1 304 ? -10.439 4.845 19.150 1.00 85.88 304 PHE A O 1
ATOM 2396 N N . SER A 1 305 ? -10.452 3.742 21.098 1.00 82.56 305 SER A N 1
ATOM 2397 C CA . SER A 1 305 ? -11.773 3.118 20.855 1.00 82.56 305 SER A CA 1
ATOM 2398 C C . SER A 1 305 ? -12.885 4.147 20.728 1.00 82.56 305 SER A C 1
ATOM 2400 O O . SER A 1 305 ? -13.741 4.010 19.855 1.00 82.56 305 SER A O 1
ATOM 2402 N N . HIS A 1 306 ? -12.891 5.181 21.572 1.00 82.69 306 HIS A N 1
ATOM 2403 C CA . HIS A 1 306 ? -13.903 6.232 21.475 1.00 82.69 306 HIS A CA 1
ATOM 2404 C C . HIS A 1 306 ? -13.827 6.944 20.123 1.00 82.69 306 HIS A C 1
ATOM 2406 O O . HIS A 1 306 ? -14.839 7.064 19.434 1.00 82.69 306 HIS A O 1
ATOM 2412 N N . ILE A 1 307 ? -12.619 7.324 19.701 1.00 84.88 307 ILE A N 1
ATOM 2413 C CA . ILE A 1 307 ? -12.388 7.946 18.395 1.00 84.88 307 ILE A CA 1
ATOM 2414 C C . ILE A 1 307 ? -12.771 6.985 17.262 1.00 84.88 307 ILE A C 1
ATOM 2416 O O . ILE A 1 307 ? -13.479 7.380 16.341 1.00 84.88 307 ILE A O 1
ATOM 2420 N N . PHE A 1 308 ? -12.360 5.717 17.334 1.00 86.06 308 PHE A N 1
ATOM 2421 C CA . PHE A 1 308 ? -12.676 4.694 16.336 1.00 86.06 308 PHE A CA 1
ATOM 2422 C C . PHE A 1 308 ? -14.189 4.519 16.163 1.00 86.06 308 PHE A C 1
ATOM 2424 O O . PHE A 1 308 ? -14.677 4.499 15.034 1.00 86.06 308 PHE A O 1
ATOM 2431 N N . ARG A 1 309 ? -14.950 4.437 17.263 1.00 83.38 309 ARG A N 1
ATOM 2432 C CA . ARG A 1 309 ? -16.419 4.314 17.236 1.00 83.38 309 ARG A CA 1
ATOM 2433 C C . ARG A 1 309 ? -17.074 5.532 16.599 1.00 83.38 309 ARG A C 1
ATOM 2435 O O . ARG A 1 309 ? -17.904 5.371 15.710 1.00 83.38 309 ARG A O 1
ATOM 2442 N N . LEU A 1 310 ? -16.663 6.733 17.009 1.00 83.44 310 LEU A N 1
ATOM 2443 C CA . LEU A 1 310 ? -17.173 7.982 16.441 1.00 83.44 310 LEU A CA 1
ATOM 2444 C C . LEU A 1 310 ? -16.881 8.063 14.940 1.00 83.44 310 LEU A C 1
ATOM 2446 O O . LEU A 1 310 ? -17.773 8.375 14.158 1.00 83.44 310 LEU A O 1
ATOM 2450 N N . LEU A 1 311 ? -15.665 7.713 14.516 1.00 82.56 311 LEU A N 1
ATOM 2451 C CA . LEU A 1 311 ? -15.289 7.696 13.104 1.00 82.56 311 LEU A CA 1
ATOM 2452 C C . LEU A 1 311 ? -16.060 6.639 12.304 1.00 82.56 311 LEU A C 1
ATOM 2454 O O . LEU A 1 311 ? -16.482 6.922 11.185 1.00 82.56 311 LEU A O 1
ATOM 2458 N N . SER A 1 312 ? -16.295 5.458 12.878 1.00 81.94 312 SER A N 1
ATOM 2459 C CA . SER A 1 312 ? -17.058 4.378 12.235 1.00 81.94 312 SER A CA 1
ATOM 2460 C C . SER A 1 312 ? -18.500 4.788 11.925 1.00 81.94 312 SER A C 1
ATOM 2462 O O . SER A 1 312 ? -19.034 4.386 10.896 1.00 81.94 312 SER A O 1
ATOM 2464 N N . VAL A 1 313 ? -19.112 5.622 12.774 1.00 80.00 313 VAL A N 1
ATOM 2465 C CA . VAL A 1 313 ? -20.448 6.200 12.541 1.00 80.00 313 VAL A CA 1
ATOM 2466 C C . VAL A 1 313 ? -20.373 7.416 11.616 1.00 80.00 313 VAL A C 1
ATOM 2468 O O . VAL A 1 313 ? -21.206 7.591 10.727 1.00 80.00 313 VAL A O 1
ATOM 2471 N N . TYR A 1 314 ? -19.356 8.256 11.780 1.00 78.31 314 TYR A N 1
ATOM 2472 C CA . TYR A 1 314 ? -19.206 9.494 11.023 1.00 78.31 314 TYR A CA 1
ATOM 2473 C C . TYR A 1 314 ? -18.946 9.271 9.523 1.00 78.31 314 TYR A C 1
ATOM 2475 O O . TYR A 1 314 ? -19.542 9.949 8.685 1.00 78.31 314 TYR A O 1
ATOM 2483 N N . PHE A 1 315 ? -18.071 8.329 9.151 1.00 75.38 315 PHE A N 1
ATOM 2484 C CA . PHE A 1 315 ? -17.731 8.071 7.744 1.00 75.38 315 PHE A CA 1
ATOM 2485 C C . PHE A 1 315 ? -18.946 7.759 6.848 1.00 75.38 315 PHE A C 1
ATOM 2487 O O . PHE A 1 315 ? -19.045 8.386 5.788 1.00 75.38 315 PHE A O 1
ATOM 2494 N N . PRO A 1 316 ? -19.872 6.854 7.227 1.00 72.88 316 PRO A N 1
ATOM 2495 C CA . PRO A 1 316 ? -21.080 6.606 6.444 1.00 72.88 316 PRO A CA 1
ATOM 2496 C C . PRO A 1 316 ? -22.090 7.761 6.537 1.00 72.88 316 PRO A C 1
ATOM 2498 O O . PRO A 1 316 ? -22.587 8.213 5.507 1.00 72.88 316 PRO A O 1
ATOM 2501 N N . THR A 1 317 ? -22.348 8.300 7.736 1.00 71.44 317 THR A N 1
ATOM 2502 C CA . THR A 1 317 ? -23.406 9.313 7.945 1.00 71.44 317 THR A CA 1
ATOM 2503 C C . THR A 1 317 ? -23.087 10.666 7.299 1.00 71.44 317 THR A C 1
ATOM 2505 O O . THR A 1 317 ? -23.952 11.277 6.674 1.00 71.44 317 THR A O 1
ATOM 2508 N N . SER A 1 318 ? -21.820 11.097 7.328 1.00 66.62 318 SER A N 1
ATOM 2509 C CA . SER A 1 318 ? -21.386 12.386 6.759 1.00 66.62 318 SER A CA 1
ATOM 2510 C C . SER A 1 318 ? -21.597 12.508 5.247 1.00 66.62 318 SER A C 1
ATOM 2512 O O . SER A 1 318 ? -21.546 13.611 4.695 1.00 66.62 318 SER A O 1
ATOM 2514 N N . ARG A 1 319 ? -21.821 11.383 4.557 1.00 60.41 319 ARG A N 1
ATOM 2515 C CA . ARG A 1 319 ? -22.110 11.345 3.123 1.00 60.41 319 ARG A CA 1
ATOM 2516 C C . ARG A 1 319 ? -23.585 11.340 2.791 1.00 60.41 319 ARG A C 1
ATOM 2518 O O . ARG A 1 319 ? -23.923 11.979 1.799 1.00 60.41 319 ARG A O 1
ATOM 2525 N N . SER A 1 320 ? -24.432 10.702 3.599 1.00 56.97 320 SER A N 1
ATOM 2526 C CA . SER A 1 320 ? -25.890 10.801 3.441 1.00 56.97 320 SER A CA 1
ATOM 2527 C C . SER A 1 320 ? -26.333 12.268 3.417 1.00 56.97 320 SER A C 1
ATOM 2529 O O . SER A 1 320 ? -27.206 12.641 2.653 1.00 56.97 320 SER A O 1
ATOM 2531 N N . ILE A 1 321 ? -25.621 13.129 4.152 1.00 56.12 321 ILE A N 1
ATOM 2532 C CA . ILE A 1 321 ? -25.863 14.578 4.215 1.00 56.12 321 ILE A CA 1
ATOM 2533 C C . ILE A 1 321 ? -25.330 15.339 2.987 1.00 56.12 321 ILE A C 1
ATOM 2535 O O . ILE A 1 321 ? -25.841 16.404 2.649 1.00 56.12 321 ILE A O 1
ATOM 2539 N N . LYS A 1 322 ? -24.268 14.842 2.334 1.00 53.72 322 LYS A N 1
ATOM 2540 C CA . LYS A 1 322 ? -23.619 15.506 1.183 1.00 53.72 322 LYS A CA 1
ATOM 2541 C C . LYS A 1 322 ? -24.163 15.057 -0.177 1.00 53.72 322 LYS A C 1
ATOM 2543 O O . LYS A 1 322 ? -23.830 15.685 -1.179 1.00 53.72 322 LYS A O 1
ATOM 2548 N N . GLY A 1 323 ? -24.922 13.964 -0.237 1.00 48.88 323 GLY A N 1
ATOM 2549 C CA . GLY A 1 323 ? -25.613 13.529 -1.450 1.00 48.88 323 GLY A CA 1
ATOM 2550 C C . GLY A 1 323 ? -26.895 14.331 -1.685 1.00 48.88 323 GLY A C 1
ATOM 2551 O O . GLY A 1 323 ? -27.529 14.773 -0.739 1.00 48.88 323 GLY A O 1
ATOM 2552 N N . ASN A 1 324 ? -27.311 14.482 -2.945 1.00 50.25 324 ASN A N 1
ATOM 2553 C CA . ASN A 1 324 ? -28.593 15.109 -3.320 1.00 50.25 324 ASN A CA 1
ATOM 2554 C C . ASN A 1 324 ? -29.827 14.224 -3.023 1.00 50.25 324 ASN A C 1
ATOM 2556 O O . ASN A 1 324 ? -30.916 14.503 -3.518 1.00 50.25 324 ASN A O 1
ATOM 2560 N N . VAL A 1 325 ? -29.662 13.134 -2.274 1.00 48.03 325 VAL A N 1
ATOM 2561 C CA . VAL A 1 325 ? -30.759 12.250 -1.863 1.00 48.03 325 VAL A CA 1
ATOM 2562 C C . VAL A 1 325 ? -31.330 12.832 -0.575 1.00 48.03 325 VAL A C 1
ATOM 2564 O O . VAL A 1 325 ? -30.559 13.342 0.233 1.00 48.03 325 VAL A O 1
ATOM 2567 N N . SER A 1 326 ? -32.661 12.840 -0.460 1.00 47.19 326 SER A N 1
ATOM 2568 C CA . SER A 1 326 ? -33.460 13.404 0.638 1.00 47.19 326 SER A CA 1
ATOM 2569 C C . SER A 1 326 ? -32.673 13.612 1.933 1.00 47.19 326 SER A C 1
ATOM 2571 O O . SER A 1 326 ? -32.128 12.666 2.498 1.00 47.19 326 SER A O 1
ATOM 2573 N N . LYS A 1 327 ? -32.608 14.870 2.389 1.00 52.94 327 LYS A N 1
ATOM 2574 C CA . LYS A 1 327 ? -32.018 15.247 3.675 1.00 52.94 327 LYS A CA 1
ATOM 2575 C C . LYS A 1 327 ? -32.842 14.616 4.795 1.00 52.94 327 LYS A C 1
ATOM 2577 O O . LYS A 1 327 ? -33.709 15.267 5.362 1.00 52.94 327 LYS A O 1
ATOM 2582 N N . ASP A 1 328 ? -32.576 13.358 5.097 1.00 55.12 328 ASP A N 1
ATOM 2583 C CA . ASP A 1 328 ? -33.051 12.734 6.318 1.00 55.12 328 ASP A CA 1
ATOM 2584 C C . ASP A 1 328 ? -32.389 13.485 7.477 1.00 55.12 328 ASP A C 1
ATOM 2586 O O . ASP A 1 328 ? -31.184 13.355 7.733 1.00 55.12 328 ASP A O 1
ATOM 2590 N N . GLU A 1 329 ? -33.172 14.345 8.130 1.00 61.53 329 GLU A N 1
ATOM 2591 C CA . GLU A 1 329 ? -32.727 15.216 9.221 1.00 61.53 329 GLU A CA 1
ATOM 2592 C C . GLU A 1 329 ? -32.043 14.409 10.336 1.00 61.53 329 GLU A C 1
ATOM 2594 O O . GLU A 1 329 ? -31.061 14.862 10.923 1.00 61.53 329 GLU A O 1
ATOM 2599 N N . GLU A 1 330 ? -32.474 13.164 10.552 1.00 63.41 330 GLU A N 1
ATOM 2600 C CA . GLU A 1 330 ? -31.902 12.247 11.539 1.00 63.41 330 GLU A CA 1
ATOM 2601 C C . GLU A 1 330 ? -30.420 11.927 11.280 1.00 63.41 330 GLU A C 1
ATOM 2603 O O . GLU A 1 330 ? -29.600 11.996 12.201 1.00 63.41 330 GLU A O 1
ATOM 2608 N N . TYR A 1 331 ? -30.019 11.651 10.032 1.00 63.91 331 TYR A N 1
ATOM 2609 C CA . TYR A 1 331 ? -28.607 11.394 9.716 1.00 63.91 331 TYR A CA 1
ATOM 2610 C C . TYR A 1 331 ? -27.753 12.655 9.878 1.00 63.91 331 TYR A C 1
ATOM 2612 O O . TYR A 1 331 ? -26.599 12.563 10.314 1.00 63.91 331 TYR A O 1
ATOM 2620 N N . ALA A 1 332 ? -28.324 13.828 9.577 1.00 64.25 332 ALA A N 1
ATOM 2621 C CA . ALA A 1 332 ? -27.674 15.115 9.801 1.00 64.25 332 ALA A CA 1
ATOM 2622 C C . ALA A 1 332 ? -27.371 15.349 11.283 1.00 64.25 332 ALA A C 1
ATOM 2624 O O . ALA A 1 332 ? -26.234 15.684 11.629 1.00 64.25 332 ALA A O 1
ATOM 2625 N N . VAL A 1 333 ? -28.342 15.078 12.157 1.00 69.25 333 VAL A N 1
ATOM 2626 C CA . VAL A 1 333 ? -28.178 15.179 13.613 1.00 69.25 333 VAL A CA 1
ATOM 2627 C C . VAL A 1 333 ? -27.070 14.247 14.111 1.00 69.25 333 VAL A C 1
ATOM 2629 O O . VAL A 1 333 ? -26.196 14.681 14.865 1.00 69.25 333 VAL A O 1
ATOM 2632 N N . VAL A 1 334 ? -27.034 12.994 13.642 1.00 71.19 334 VAL A N 1
ATOM 2633 C CA . VAL A 1 334 ? -26.010 12.018 14.058 1.00 71.19 334 VAL A CA 1
ATOM 2634 C C . VAL A 1 334 ? -24.602 12.456 13.645 1.00 71.19 334 VAL A C 1
ATOM 2636 O O . VAL A 1 334 ? -23.681 12.409 14.465 1.00 71.19 334 VAL A O 1
ATOM 2639 N N . SER A 1 335 ? -24.396 12.912 12.404 1.00 71.44 335 SER A N 1
ATOM 2640 C CA . SER A 1 335 ? -23.064 13.366 11.979 1.00 71.44 335 SER A CA 1
ATOM 2641 C C . SER A 1 335 ? -22.608 14.630 12.696 1.00 71.44 335 SER A C 1
ATOM 2643 O O . SER A 1 335 ? -21.434 14.714 13.059 1.00 71.44 335 SER A O 1
ATOM 2645 N N . VAL A 1 336 ? -23.504 15.603 12.895 1.00 74.25 336 VAL A N 1
ATOM 2646 C CA . VAL A 1 336 ? -23.188 16.842 13.623 1.00 74.25 336 VAL A CA 1
ATOM 2647 C C . VAL A 1 336 ? -22.801 16.510 15.062 1.00 74.25 336 VAL A C 1
ATOM 2649 O O . VAL A 1 336 ? -21.729 16.913 15.508 1.00 74.25 336 VAL A O 1
ATOM 2652 N N . SER A 1 337 ? -23.582 15.662 15.738 1.00 79.75 337 SER A N 1
ATOM 2653 C CA . SER A 1 337 ? -23.282 15.195 17.095 1.00 79.75 337 SER A CA 1
ATOM 2654 C C . SER A 1 337 ? -21.927 14.477 17.187 1.00 79.75 337 SER A C 1
ATOM 2656 O O . SER A 1 337 ? -21.129 14.753 18.090 1.00 79.75 337 SER A O 1
ATOM 2658 N N . CYS A 1 338 ? -21.606 13.607 16.220 1.00 80.25 338 CYS A N 1
ATOM 2659 C CA . CYS A 1 338 ? -20.301 12.941 16.160 1.00 80.25 338 CYS A CA 1
ATOM 2660 C C . CYS A 1 338 ? -19.155 13.949 15.998 1.00 80.25 338 CYS A C 1
ATOM 2662 O O . CYS A 1 338 ? -18.142 13.845 16.692 1.00 80.25 338 CYS A O 1
ATOM 2664 N N . ILE A 1 339 ? -19.306 14.934 15.106 1.00 78.44 339 ILE A N 1
ATOM 2665 C CA . ILE A 1 339 ? -18.303 15.986 14.897 1.00 78.44 339 ILE A CA 1
ATOM 2666 C C . ILE A 1 339 ? -18.107 16.809 16.169 1.00 78.44 339 ILE A C 1
ATOM 2668 O O . ILE A 1 339 ? -16.966 17.079 16.546 1.00 78.44 339 ILE A O 1
ATOM 2672 N N . ASP A 1 340 ? -19.183 17.225 16.826 1.00 82.31 340 ASP A N 1
ATOM 2673 C CA . ASP A 1 340 ? -19.089 18.087 18.002 1.00 82.31 340 ASP A CA 1
ATOM 2674 C C . ASP A 1 340 ? -18.482 17.344 19.192 1.00 82.31 340 ASP A C 1
ATOM 2676 O O . ASP A 1 340 ? -17.623 17.892 19.885 1.00 82.31 340 ASP A O 1
ATOM 2680 N N . THR A 1 341 ? -18.794 16.054 19.341 1.00 83.44 341 THR A N 1
ATOM 2681 C CA . THR A 1 341 ? -18.114 15.172 20.298 1.00 83.44 341 THR A CA 1
ATOM 2682 C C . THR A 1 341 ? -16.615 15.083 19.997 1.00 83.44 341 THR A C 1
ATOM 2684 O O . THR A 1 341 ? -15.791 15.245 20.896 1.00 83.44 341 THR A O 1
ATOM 2687 N N . LEU A 1 342 ? -16.231 14.898 18.729 1.00 81.62 342 LEU A N 1
ATOM 2688 C CA . LEU A 1 342 ? -14.822 14.854 18.319 1.00 81.62 342 LEU A CA 1
ATOM 2689 C C . LEU A 1 342 ? -14.094 16.1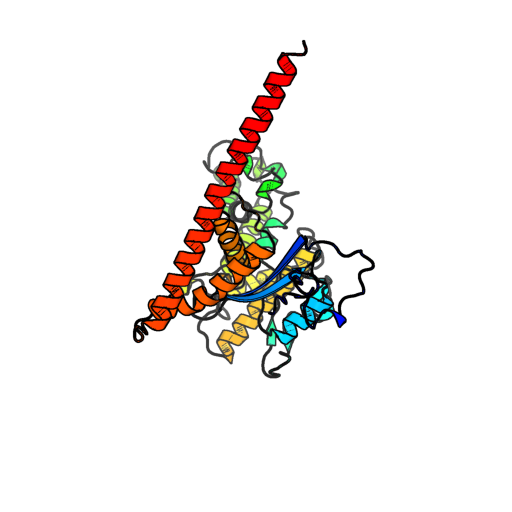89 18.560 1.00 81.62 342 LEU A C 1
ATOM 2691 O O . LEU A 1 342 ? -12.938 16.192 18.989 1.00 81.62 342 LEU A O 1
ATOM 2695 N N . LYS A 1 343 ? -14.750 17.331 18.320 1.00 83.44 343 LYS A N 1
ATOM 2696 C CA . LYS A 1 343 ? -14.197 18.663 18.623 1.00 83.44 343 LYS A CA 1
ATOM 2697 C C . LYS A 1 343 ? -14.028 18.871 20.125 1.00 83.44 343 LYS A C 1
ATOM 2699 O O . LYS A 1 343 ? -12.994 19.382 20.547 1.00 83.44 343 LYS A O 1
ATOM 2704 N N . CYS A 1 344 ? -15.016 18.462 20.919 1.00 84.81 344 CYS A N 1
ATOM 2705 C CA . CYS A 1 344 ? -14.961 18.533 22.373 1.00 84.81 344 CYS A CA 1
ATOM 2706 C C . CYS A 1 344 ? -13.782 17.713 22.910 1.00 84.81 344 CYS A C 1
ATOM 2708 O O . CYS A 1 344 ? -12.939 18.259 23.618 1.00 84.81 344 CYS A O 1
ATOM 2710 N N . LEU A 1 345 ? -13.639 16.457 22.466 1.00 80.75 345 LEU A N 1
ATOM 2711 C CA . LEU A 1 345 ? -12.496 15.603 22.810 1.00 80.75 345 LEU A CA 1
ATOM 2712 C C . LEU A 1 345 ? -11.159 16.274 22.481 1.00 80.75 345 LEU A C 1
ATOM 2714 O O . LEU A 1 345 ? -10.244 16.266 23.301 1.00 80.75 345 LEU A O 1
ATOM 2718 N N . ARG A 1 346 ? -11.064 16.909 21.308 1.00 80.62 346 ARG A N 1
ATOM 2719 C CA . ARG A 1 346 ? -9.858 17.634 20.901 1.00 80.62 346 ARG A CA 1
ATOM 2720 C C . ARG A 1 346 ? -9.545 18.823 21.806 1.00 80.62 346 ARG A C 1
ATOM 2722 O O . ARG A 1 346 ? -8.378 19.062 22.105 1.00 80.62 346 ARG A O 1
ATOM 2729 N N . ASN A 1 347 ? -10.555 19.586 22.208 1.00 83.44 347 ASN A N 1
ATOM 2730 C CA . ASN A 1 347 ? -10.364 20.739 23.083 1.00 83.44 347 ASN A CA 1
ATOM 2731 C C . ASN A 1 347 ? -9.958 20.300 24.492 1.00 83.44 347 ASN A C 1
ATOM 2733 O O . ASN A 1 347 ? -8.997 20.844 25.022 1.00 83.44 347 ASN A O 1
ATOM 2737 N N . VAL A 1 348 ? -10.608 19.266 25.035 1.00 83.88 348 VAL A N 1
ATOM 2738 C CA . VAL A 1 348 ? -10.260 18.679 26.338 1.00 83.88 348 VAL A CA 1
ATOM 2739 C C . VAL A 1 348 ? -8.817 18.167 26.345 1.00 83.88 348 VAL A C 1
ATOM 2741 O O . VAL A 1 348 ? -8.065 18.455 27.273 1.00 83.88 348 VAL A O 1
ATOM 2744 N N . ALA A 1 349 ? -8.393 17.465 25.288 1.00 78.19 349 ALA A N 1
ATOM 2745 C CA . ALA A 1 349 ? -7.018 16.979 25.173 1.00 78.19 349 ALA A CA 1
ATOM 2746 C C . ALA A 1 349 ? -5.991 18.126 25.157 1.00 78.19 349 ALA A C 1
ATOM 2748 O O . ALA A 1 349 ? -4.947 18.037 25.800 1.00 78.19 349 ALA A O 1
ATOM 2749 N N . LYS A 1 350 ? -6.299 19.237 24.471 1.00 80.88 350 LYS A N 1
ATOM 2750 C CA . LYS A 1 350 ? -5.443 20.433 24.483 1.00 80.88 350 LYS A CA 1
ATOM 2751 C C . LYS A 1 350 ? -5.360 21.072 25.869 1.00 80.88 350 LYS A C 1
ATOM 2753 O O . LYS A 1 350 ? -4.257 21.364 26.319 1.00 80.88 350 LYS A O 1
ATOM 2758 N N . THR A 1 351 ? -6.493 21.260 26.545 1.00 82.88 351 THR A N 1
ATOM 2759 C CA . THR A 1 351 ? -6.530 21.915 27.860 1.00 82.88 351 THR A CA 1
ATOM 2760 C C . THR A 1 351 ? -5.838 21.089 28.940 1.00 82.88 351 THR A C 1
ATOM 2762 O O . THR A 1 351 ? -5.088 21.647 29.739 1.00 82.88 351 THR A O 1
ATOM 2765 N N . GLU A 1 352 ? -6.025 19.764 28.953 1.00 81.94 352 GLU A N 1
ATOM 2766 C CA . GLU A 1 352 ? -5.309 18.886 29.891 1.00 81.94 352 GLU A CA 1
ATOM 2767 C C . GLU A 1 352 ? -3.798 18.924 29.649 1.00 81.94 352 GLU A C 1
ATOM 2769 O O . GLU A 1 352 ? -3.018 18.964 30.599 1.00 81.94 352 GLU A O 1
ATOM 2774 N N . GLN A 1 353 ? -3.364 18.995 28.389 1.00 75.81 353 GLN A N 1
ATOM 2775 C CA . GLN A 1 353 ? -1.942 19.108 28.083 1.00 75.81 353 GLN A CA 1
ATOM 2776 C C . GLN A 1 353 ? -1.352 20.450 28.528 1.00 75.81 353 GLN A C 1
ATOM 2778 O O . GLN A 1 353 ? -0.263 20.477 29.095 1.00 75.81 353 GLN A O 1
ATOM 2783 N N . GLU A 1 354 ? -2.049 21.564 28.297 1.00 82.56 354 GLU A N 1
ATOM 2784 C CA . GLU A 1 354 ? -1.619 22.882 28.782 1.00 82.56 354 GLU A CA 1
ATOM 2785 C C . GLU A 1 354 ? -1.501 22.901 30.310 1.00 82.56 354 GLU A C 1
ATOM 2787 O O . GLU A 1 354 ? -0.543 23.452 30.853 1.00 82.56 354 GLU A O 1
ATOM 2792 N N . ARG A 1 355 ? -2.435 22.240 31.005 1.00 84.38 355 ARG A N 1
ATOM 2793 C CA . ARG A 1 355 ? -2.400 22.063 32.460 1.00 84.38 355 ARG A CA 1
ATOM 2794 C C . ARG A 1 355 ? -1.196 21.233 32.908 1.00 84.38 355 ARG A C 1
ATOM 2796 O O . ARG A 1 355 ? -0.504 21.631 33.841 1.00 84.38 355 ARG A O 1
ATOM 2803 N N . ASN A 1 356 ? -0.920 20.120 32.230 1.00 83.81 356 ASN A N 1
ATOM 2804 C CA . ASN A 1 356 ? 0.216 19.248 32.535 1.00 83.81 356 ASN A CA 1
ATOM 2805 C C . ASN A 1 356 ? 1.562 19.926 32.261 1.00 83.81 356 ASN A C 1
ATOM 2807 O O . ASN A 1 356 ? 2.490 19.765 33.048 1.00 83.81 356 ASN A O 1
ATOM 2811 N N . ASN A 1 357 ? 1.669 20.707 31.183 1.00 83.56 357 ASN A N 1
ATOM 2812 C CA . ASN A 1 357 ? 2.879 21.466 30.873 1.00 83.56 357 ASN A CA 1
ATOM 2813 C C . ASN A 1 357 ? 3.156 22.526 31.944 1.00 83.56 357 ASN A C 1
ATOM 2815 O O . ASN A 1 357 ? 4.278 22.590 32.432 1.00 83.56 357 ASN A O 1
ATOM 2819 N N . LYS A 1 358 ? 2.136 23.285 32.369 1.00 87.88 358 LYS A N 1
ATOM 2820 C CA . LYS A 1 358 ? 2.274 24.247 33.476 1.00 87.88 358 LYS A CA 1
ATOM 2821 C C . LYS A 1 358 ? 2.700 23.562 34.772 1.00 87.88 358 LYS A C 1
ATOM 2823 O O . LYS A 1 358 ? 3.658 23.985 35.400 1.00 87.88 358 LYS A O 1
ATOM 2828 N N . LEU A 1 359 ? 2.057 22.447 35.125 1.00 89.81 359 LEU A N 1
ATOM 2829 C CA . LEU A 1 359 ? 2.419 21.677 36.317 1.00 89.81 359 LEU A CA 1
ATOM 2830 C C . LEU A 1 359 ? 3.866 21.160 36.258 1.00 89.81 359 LEU A C 1
ATOM 2832 O O . LEU A 1 359 ? 4.564 21.143 37.272 1.00 89.81 359 LEU A O 1
ATOM 2836 N N . LEU A 1 360 ? 4.320 20.724 35.081 1.00 86.25 360 LEU A N 1
ATOM 2837 C CA . LEU A 1 360 ? 5.694 20.284 34.869 1.00 86.25 360 LEU A CA 1
ATOM 2838 C C . LEU A 1 360 ? 6.678 21.451 35.003 1.00 86.25 360 LEU A C 1
ATOM 2840 O O . LEU A 1 360 ? 7.692 21.293 35.679 1.00 86.25 360 LEU A O 1
ATOM 2844 N N . GLU A 1 361 ? 6.373 22.604 34.407 1.00 87.94 361 GLU A N 1
ATOM 2845 C CA . GLU A 1 361 ? 7.157 23.835 34.554 1.00 87.94 361 GLU A CA 1
ATOM 2846 C C . GLU A 1 361 ? 7.263 24.244 36.027 1.00 87.94 361 GLU A C 1
ATOM 2848 O O . GLU A 1 361 ? 8.375 24.403 36.524 1.00 87.94 361 GLU A O 1
ATOM 2853 N N . ASP A 1 362 ? 6.151 24.283 36.763 1.00 89.69 362 ASP A N 1
ATOM 2854 C CA . ASP A 1 362 ? 6.119 24.595 38.199 1.00 89.69 362 ASP A CA 1
ATOM 2855 C C . ASP A 1 362 ? 6.937 23.584 39.027 1.00 89.69 362 ASP A C 1
ATOM 2857 O O . ASP A 1 362 ? 7.672 23.939 39.955 1.00 89.69 362 ASP A O 1
ATOM 2861 N N . THR A 1 363 ? 6.872 22.299 38.666 1.00 90.19 363 THR A N 1
ATOM 2862 C CA . THR A 1 363 ? 7.644 21.237 39.332 1.00 90.19 363 THR A CA 1
ATOM 2863 C C . THR A 1 363 ? 9.144 21.368 39.056 1.00 90.19 363 THR A C 1
ATOM 2865 O O . THR A 1 363 ? 9.967 21.116 39.936 1.00 90.19 363 THR A O 1
ATOM 2868 N N . ILE A 1 364 ? 9.527 21.748 37.837 1.00 87.75 364 ILE A N 1
ATOM 2869 C CA . ILE A 1 364 ? 10.928 21.972 37.468 1.00 87.75 364 ILE A CA 1
ATOM 2870 C C . ILE A 1 364 ? 11.454 23.228 38.163 1.00 87.75 364 ILE A C 1
ATOM 2872 O O . ILE A 1 364 ? 12.516 23.171 38.778 1.00 87.75 364 ILE A O 1
ATOM 2876 N N . LEU A 1 365 ? 10.702 24.330 38.115 1.00 87.75 365 LEU A N 1
ATOM 2877 C CA . LEU A 1 365 ? 11.063 25.589 38.761 1.00 87.75 365 LEU A CA 1
ATOM 2878 C C . LEU A 1 365 ? 11.251 25.394 40.262 1.00 87.75 365 LEU A C 1
ATOM 2880 O O . LEU A 1 365 ? 12.310 25.734 40.780 1.00 87.75 365 LEU A O 1
ATOM 2884 N N . SER A 1 366 ? 10.292 24.767 40.946 1.00 87.69 366 SER A N 1
ATOM 2885 C CA . SER A 1 366 ? 10.423 24.486 42.380 1.00 87.69 366 SER A CA 1
ATOM 2886 C C . SER A 1 366 ? 11.687 23.675 42.689 1.00 87.69 366 SER A C 1
ATOM 2888 O O . SER A 1 366 ? 12.464 24.070 43.551 1.00 87.69 366 SER A O 1
ATOM 2890 N N . LYS A 1 367 ? 11.979 22.602 41.942 1.00 85.50 367 LYS A N 1
ATOM 2891 C CA . LYS A 1 367 ? 13.213 21.818 42.131 1.00 85.50 367 LYS A CA 1
ATOM 2892 C C . LYS A 1 367 ? 14.494 22.614 41.873 1.00 85.50 367 LYS A C 1
ATOM 2894 O O . LYS A 1 367 ? 15.477 22.383 42.571 1.00 85.50 367 LYS A O 1
ATOM 2899 N N . ILE A 1 368 ? 14.506 23.524 40.898 1.00 80.81 368 ILE A N 1
ATOM 2900 C CA . ILE A 1 368 ? 15.665 24.385 40.616 1.00 80.81 368 ILE A CA 1
ATOM 2901 C C . ILE A 1 368 ? 15.885 25.377 41.764 1.00 80.81 368 ILE A C 1
ATOM 2903 O O . ILE A 1 368 ? 17.007 25.474 42.254 1.00 80.81 368 ILE A O 1
ATOM 2907 N N . PHE A 1 369 ? 14.831 26.050 42.237 1.00 75.44 369 PHE A N 1
ATOM 2908 C CA . PHE A 1 369 ? 14.930 27.005 43.347 1.00 75.44 369 PHE A CA 1
ATOM 2909 C C . PHE A 1 369 ? 15.355 26.323 44.657 1.00 75.44 369 PHE A C 1
ATOM 2911 O O . PHE A 1 369 ? 16.297 26.777 45.297 1.00 75.44 369 PHE A O 1
ATOM 2918 N N . TYR A 1 370 ? 14.785 25.159 44.994 1.00 67.06 370 TYR A N 1
ATOM 2919 C CA . TYR A 1 370 ? 15.203 24.396 46.181 1.00 67.06 370 TYR A CA 1
ATOM 2920 C C . TYR A 1 370 ? 16.635 23.841 46.092 1.00 67.06 370 TYR A C 1
ATOM 2922 O O . TYR A 1 370 ? 17.229 23.525 47.119 1.00 67.06 370 TYR A O 1
ATOM 2930 N N . SER A 1 371 ? 17.201 23.718 44.888 1.00 59.72 371 SER A N 1
ATOM 2931 C CA . SER A 1 371 ? 18.596 23.293 44.696 1.00 59.72 371 SER A CA 1
ATOM 2932 C C . SER A 1 371 ? 19.595 24.450 44.831 1.00 59.72 371 SER A C 1
ATOM 2934 O O . SER A 1 371 ? 20.776 24.197 45.049 1.00 59.72 371 SER A O 1
ATOM 2936 N N . GLN A 1 372 ? 19.150 25.705 44.691 1.00 57.03 372 GLN A N 1
ATOM 2937 C CA . GLN A 1 372 ? 19.988 26.896 44.884 1.00 57.03 372 GLN A CA 1
ATOM 2938 C C . GLN A 1 372 ? 20.070 27.337 46.352 1.00 57.03 372 GLN A C 1
ATOM 2940 O O . GLN A 1 372 ? 21.092 27.887 46.738 1.00 57.03 372 GLN A O 1
ATOM 2945 N N . ASP A 1 373 ? 19.065 27.025 47.177 1.00 55.06 373 ASP A N 1
ATOM 2946 C CA . ASP A 1 373 ? 19.060 27.324 48.621 1.00 55.06 373 ASP A CA 1
ATOM 2947 C C . ASP A 1 373 ? 19.863 26.311 49.480 1.00 55.06 373 ASP A C 1
ATOM 2949 O O . ASP A 1 373 ? 19.881 26.411 50.707 1.00 55.06 373 ASP A O 1
ATOM 2953 N N . GLN A 1 374 ? 20.511 25.310 48.864 1.00 50.12 374 GLN A N 1
ATOM 2954 C CA . GLN A 1 374 ? 21.361 24.306 49.540 1.00 50.12 374 GLN A CA 1
ATOM 2955 C C . GLN A 1 374 ? 22.870 24.435 49.237 1.00 50.12 374 GLN A C 1
ATOM 2957 O O . GLN A 1 374 ? 23.637 23.524 49.560 1.00 50.12 374 GLN A O 1
ATOM 2962 N N . LEU A 1 375 ? 23.302 25.547 48.638 1.00 44.12 375 LEU A N 1
ATOM 2963 C CA . LEU A 1 375 ? 24.707 25.941 48.446 1.00 44.12 375 LEU A CA 1
ATOM 2964 C C . LEU A 1 375 ? 24.987 27.213 49.245 1.00 44.12 375 LEU A C 1
ATOM 2966 O O . LEU A 1 375 ? 26.103 27.299 49.807 1.00 44.12 375 LEU A O 1
#

pLDDT: mean 72.57, std 16.4, range [29.86, 93.19]

Organism: Orchesella cincta (NCBI:txid48709)

Secondary structure (DSSP, 8-state):
---EEETTTTEEE---TTGGGGGGS------S----EEEEEEEE-TTT---EEEEEEEEESSSPPHHHHHHHHHHH-S------HHHHHHTT---STTSPP--EEE-SS-TT-EEE----HHHHHHHS-TTSSGGGTTT--SSSTT--GGGGS-GGGTT-HHHHHHHT-HHHHHHHHHHHHTS--GGGTT-HHHHHHHHHHHHHHHHHT--SGGG-B-TTSHHHHHHHHHHHH--TT--SS-HHHHHHHHHHHHHHHHHHHIIIIIS--S-B-GGGSSSHHHHHHHHHHHHTTTT--S--HHHHHHHHHHHHHHHHHHHHTTSSS---HHHHHHHHHHHHHHHHHHHHHHHHHHHHHHHHHHHHHHHHHHHHTT-

InterPro domains:
  IPR048366 Transposable element P transposase-like, GTP-binding insertion domain [PF21788] (145-213)
  IPR048367 Transposable element P transposase-like, RNase H, C-terminal domain [PF21789] (276-309)